Protein AF-A0A8C4ZGY0-F1 (afdb_monomer)

InterPro domains:
  IPR013783 Immunoglobulin-like fold [G3DSA:2.60.40.10] (18-108)
  IPR013783 Immunoglobulin-like fold [G3DSA:2.60.40.10] (120-193)
  IPR015631 CD2/SLAM family receptor [PTHR12080] (19-192)
  IPR036179 Immunoglobulin-like domain superfamily [SSF48726] (17-95)

Solvent-accessible surface area (backbone atoms only — not comparable to full-atom values): 13896 Å² total; per-residue (Å²): 134,84,82,85,80,83,78,80,78,79,73,76,81,72,63,81,68,47,70,42,47,47,56,40,71,46,77,48,78,55,68,58,90,80,54,79,81,87,77,64,32,44,33,37,26,49,70,92,43,64,38,34,44,33,42,94,91,49,75,48,66,28,78,92,43,45,94,38,54,50,77,41,87,89,60,62,28,40,36,40,44,59,38,43,61,84,71,38,44,44,35,35,38,36,41,81,87,48,76,74,48,72,45,40,37,40,37,20,51,66,88,73,68,74,44,22,50,66,45,81,48,79,49,82,47,99,89,52,62,38,37,38,38,37,50,50,63,89,61,78,58,36,62,73,68,48,26,35,36,26,47,59,91,56,68,78,38,82,46,55,57,60,42,79,40,80,60,90,71,61,50,59,27,39,30,29,22,45,32,36,84,81,48,69,47,56,66,21,76,71,38,77,37,91,80,44,73,82,77,74,91,83,68,54,75,64,52,59,53,48,55,54,51,52,52,52,51,51,52,51,52,52,51,50,52,52,52,49,52,56,60,70,67,66,71,135

Mean predicted aligned error: 13.66 Å

Foldseek 3Di:
DDDDDDDPDPPPPDPDADEDEAQAKDKDFFDCVPPDDDWAWKFKDFVPHTQWIDGPVGIDGDDPQPPQWDADPVRRMIMGGRDDQVSFGKMWMATPVGTRDIHGYGYAYDPPWAFWAKDWDWDDDPPWIKIKIATDDPCPRLADKWKWKDFDPDDTDTDHSIDIDTPPPHGQWMWMWMDGPVDIGDIDDIDGDPPDDDDPPDDDVVNVVVVVVVVVVVVVVVVVVVVVCVVVVPDD

Radius of gyration: 35.86 Å; Cα contacts (8 Å, |Δi|>4): 413; chains: 1; bounding box: 106×52×107 Å

Secondary structure (DSSP, 8-state):
-------------PPPPEEEETTS-EEE---GGGS-S----EEEEETTEEEEEEETTEEEE-GGGTTTEEEETTTTEEEE-S--GGG-EEEEEEETTEEEEEEEEEEE--S-SPPPEEEEEEEEETTEEEEEEEEE---TT--S-EEEEEETTS-EEEE-SEEEEE-SS--SEEEEEEE-SS-BPPPPPPEE-TT--PPPTT--HHHHHHHHHHHHHHHHHHHHHHHHHHHHT---

Sequence (236 aa):
IKTFQSFLFFVAAQGEPKYFEVGTPLTLEPDVSTVPQPINTIRWKYGTGLVVDWDPSGHTYYGSFKGRTTLDPKTLWLVINRLTLADSGQFSLETNLGTFGTHEVKVISKCVCPPPTPSIKTQPLVCDVICTLKCTADTTDLGPVSYEWKKDEGEWTEGDELKVMEISKPPEKFSCRLKTPVRTSNASIAKDNPLYKPVPDGLTLGDIFGIRIGILCVVAVIAVIAVINVISGEEP

Organism: Gadus morhua (NCBI:txid8049)

pLDDT: mean 81.64, std 16.29, range [35.72, 98.12]

Nearest PDB structures (foldseek):
  1ccz-assembly1_A  TM=6.838E-01  e=3.125E-10  Homo sapiens
  1qa9-assembly2_D  TM=8.488E-01  e=3.091E-06  Homo sapiens
  4rwh-assembly1_A  TM=7.849E-01  e=1.866E-05  Mus musculus
  8jen-assembly4_P  TM=7.978E-01  e=3.519E-05  Homo sapiens
  4jdt-assembly1_L  TM=4.448E-01  e=3.623E-06  Homo sapiens

Structure (mmCIF, N/CA/C/O backbone):
data_AF-A0A8C4ZGY0-F1
#
_entry.id   AF-A0A8C4ZGY0-F1
#
loop_
_atom_site.group_PDB
_atom_site.id
_atom_site.type_symbol
_atom_site.label_atom_id
_atom_site.label_alt_id
_atom_site.label_comp_id
_atom_site.label_asym_id
_atom_site.label_entity_id
_atom_site.label_seq_id
_atom_site.pdbx_PDB_ins_code
_atom_site.Cartn_x
_atom_site.Cartn_y
_atom_site.Cartn_z
_atom_site.occupancy
_atom_site.B_iso_or_equiv
_atom_site.auth_seq_id
_atom_site.auth_comp_id
_atom_site.auth_asym_id
_atom_site.auth_atom_id
_atom_site.pdbx_PDB_model_num
ATOM 1 N N . ILE A 1 1 ? -33.921 40.300 -11.837 1.00 38.66 1 ILE A N 1
ATOM 2 C CA . ILE A 1 1 ? -33.040 39.345 -12.555 1.00 38.66 1 ILE A CA 1
ATOM 3 C C . ILE A 1 1 ? -32.091 38.762 -11.516 1.00 38.66 1 ILE A C 1
ATOM 5 O O . ILE A 1 1 ? -31.651 39.501 -10.648 1.00 38.66 1 ILE A O 1
ATOM 9 N N . LYS A 1 2 ? -31.986 37.432 -11.488 1.00 36.25 2 LYS A N 1
ATOM 10 C CA . LYS A 1 2 ? -31.685 36.613 -10.304 1.00 36.25 2 LYS A CA 1
ATOM 11 C C . LYS A 1 2 ? -30.231 36.733 -9.832 1.00 36.25 2 LYS A C 1
ATOM 13 O O . LYS A 1 2 ? -29.309 36.656 -10.635 1.00 36.25 2 LYS A O 1
ATOM 18 N N . THR A 1 3 ? -30.074 36.853 -8.519 1.00 37.25 3 THR A N 1
ATOM 19 C CA . THR A 1 3 ? -28.825 36.748 -7.761 1.00 37.25 3 THR A CA 1
ATOM 20 C C . THR A 1 3 ? -28.237 35.344 -7.930 1.00 37.25 3 THR A C 1
ATOM 22 O O . THR A 1 3 ? -28.908 34.357 -7.634 1.00 37.25 3 THR A O 1
ATOM 25 N N . PHE A 1 4 ? -27.000 35.240 -8.418 1.00 39.94 4 PHE A N 1
ATOM 26 C CA . PHE A 1 4 ? -26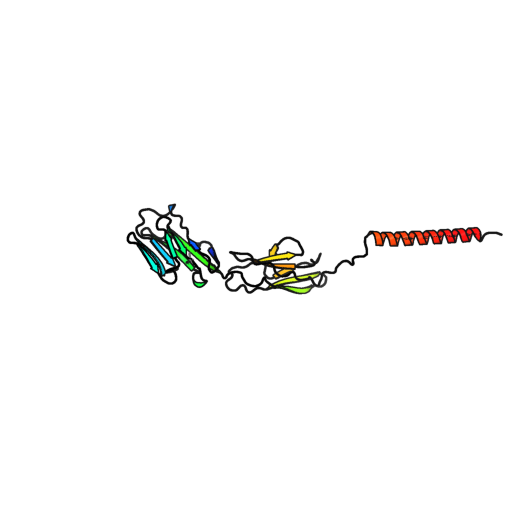.260 33.978 -8.474 1.00 39.94 4 PHE A CA 1
ATOM 27 C C . PHE A 1 4 ? -25.637 33.723 -7.096 1.00 39.94 4 PHE A C 1
ATOM 29 O O . PHE A 1 4 ? -24.627 34.323 -6.736 1.00 39.94 4 PHE A O 1
ATOM 36 N N . GLN A 1 5 ? -26.269 32.863 -6.299 1.00 43.12 5 GLN A N 1
ATOM 37 C CA . GLN A 1 5 ? -25.658 32.305 -5.096 1.00 43.12 5 GLN A CA 1
ATOM 38 C C . GLN A 1 5 ? -24.678 31.214 -5.537 1.00 43.12 5 GLN A C 1
ATOM 40 O O . GLN A 1 5 ? -25.086 30.171 -6.046 1.00 43.12 5 GLN A O 1
ATOM 45 N N . SER A 1 6 ? -23.382 31.475 -5.376 1.00 39.97 6 SER A N 1
ATOM 46 C CA . SER A 1 6 ? -22.345 30.461 -5.546 1.00 39.97 6 SER A CA 1
ATOM 47 C C . SER A 1 6 ? -22.430 29.487 -4.371 1.00 39.97 6 SER A C 1
ATOM 49 O O . SER A 1 6 ? -22.096 29.837 -3.239 1.00 39.97 6 SER A O 1
ATOM 51 N N . PHE A 1 7 ? -22.939 28.281 -4.622 1.00 43.94 7 PHE A N 1
ATOM 52 C CA . PHE A 1 7 ? -22.847 27.170 -3.681 1.00 43.94 7 PHE A CA 1
ATOM 53 C C . PHE A 1 7 ? -21.419 26.621 -3.734 1.00 43.94 7 PHE A C 1
ATOM 55 O O . PHE A 1 7 ? -21.065 25.854 -4.628 1.00 43.94 7 PHE A O 1
ATOM 62 N N . LEU A 1 8 ? -20.593 27.021 -2.768 1.00 38.53 8 LEU A N 1
ATOM 63 C CA . LEU A 1 8 ? -19.361 26.309 -2.445 1.00 38.53 8 LEU A CA 1
ATOM 64 C C . LEU A 1 8 ? -19.754 24.971 -1.811 1.00 38.53 8 LEU A C 1
ATOM 66 O O . LEU A 1 8 ? -20.093 24.901 -0.631 1.00 38.53 8 LEU A O 1
ATOM 70 N N . PHE A 1 9 ? -19.732 23.904 -2.607 1.00 36.88 9 PHE A N 1
ATOM 71 C CA . PHE A 1 9 ? -19.689 22.551 -2.071 1.00 36.88 9 PHE A CA 1
ATOM 72 C C . PHE A 1 9 ? -18.322 22.366 -1.412 1.00 36.88 9 PHE A C 1
ATOM 74 O O . PHE A 1 9 ? -17.308 22.219 -2.092 1.00 36.88 9 PHE A O 1
ATOM 81 N N . PHE A 1 10 ? -18.284 22.391 -0.081 1.00 35.72 10 PHE A N 1
ATOM 82 C CA . PHE A 1 10 ? -17.145 21.871 0.662 1.00 35.72 10 PHE A CA 1
ATOM 83 C C . PHE A 1 10 ? -17.118 20.355 0.454 1.00 35.72 10 PHE A C 1
ATOM 85 O O . PHE A 1 10 ? -17.819 19.608 1.134 1.00 35.72 10 PHE A O 1
ATOM 92 N N . VAL A 1 11 ? -16.327 19.889 -0.512 1.00 39.62 11 VAL A N 1
ATOM 93 C CA . VAL A 1 11 ? -15.837 18.512 -0.477 1.00 39.62 11 VAL A CA 1
ATOM 94 C C . VAL A 1 11 ? -14.920 18.455 0.738 1.00 39.62 11 VAL A C 1
ATOM 96 O O . VAL A 1 11 ? -13.877 19.107 0.756 1.00 39.62 11 VAL A O 1
ATOM 99 N N . ALA A 1 12 ? -15.341 17.751 1.790 1.00 42.16 12 ALA A N 1
ATOM 100 C CA . ALA A 1 12 ? -14.448 17.430 2.892 1.00 42.16 12 ALA A CA 1
ATOM 101 C C . ALA A 1 12 ? -13.226 16.730 2.286 1.00 42.16 12 ALA A C 1
ATOM 103 O O . ALA A 1 12 ? -13.378 15.700 1.627 1.00 42.16 12 ALA A O 1
ATOM 104 N N . ALA A 1 13 ? -12.042 17.319 2.447 1.00 41.81 13 ALA A N 1
ATOM 105 C CA . ALA A 1 13 ? -10.797 16.695 2.036 1.00 41.81 13 ALA A CA 1
ATOM 106 C C . ALA A 1 13 ? -10.628 15.417 2.867 1.00 41.81 13 ALA A C 1
ATOM 108 O O . ALA A 1 13 ? -10.187 15.458 4.014 1.00 41.81 13 ALA A O 1
ATOM 109 N N . GLN A 1 14 ? -11.067 14.283 2.320 1.00 55.47 14 GLN A N 1
ATOM 110 C CA . GLN A 1 14 ? -10.708 12.975 2.845 1.00 55.47 14 GLN A CA 1
ATOM 111 C C . GLN A 1 14 ? -9.184 12.895 2.751 1.00 55.47 14 GLN A C 1
ATOM 113 O O . GLN A 1 14 ? -8.626 13.150 1.684 1.00 55.47 14 GLN A O 1
ATOM 118 N N . GLY A 1 15 ? -8.513 12.645 3.879 1.00 66.44 15 GLY A N 1
ATOM 119 C CA . GLY A 1 15 ? -7.055 12.534 3.905 1.00 66.44 15 GLY A CA 1
ATOM 120 C C . GLY A 1 15 ? -6.559 11.515 2.877 1.00 66.44 15 GLY A C 1
ATOM 121 O O . GLY A 1 15 ? -7.296 10.597 2.508 1.00 66.44 15 GLY A O 1
ATOM 122 N N . GLU A 1 16 ? -5.323 11.683 2.402 1.00 81.88 16 GLU A N 1
ATOM 123 C CA . GLU A 1 16 ? -4.751 10.761 1.419 1.00 81.88 16 GLU A CA 1
ATOM 124 C C . GLU A 1 16 ? -4.821 9.307 1.920 1.00 81.88 16 GLU A C 1
ATOM 126 O O . GLU A 1 16 ? -4.536 9.039 3.097 1.00 81.88 16 GLU A O 1
ATOM 131 N N . PRO A 1 17 ? -5.212 8.355 1.053 1.00 90.88 17 PRO A N 1
ATOM 132 C CA . PRO A 1 17 ? -5.325 6.962 1.444 1.00 90.88 17 PRO A CA 1
ATOM 133 C C . PRO A 1 17 ? -3.958 6.395 1.823 1.00 90.88 17 PRO A C 1
ATOM 135 O O . PRO A 1 17 ? -2.974 6.563 1.102 1.00 90.88 17 PRO A O 1
ATOM 138 N N . LYS A 1 18 ? -3.909 5.651 2.928 1.00 93.69 18 LYS A N 1
ATOM 139 C CA . LYS A 1 18 ? -2.718 4.892 3.321 1.00 93.69 18 LYS A CA 1
ATOM 140 C C . LYS A 1 18 ? -2.763 3.498 2.697 1.00 93.69 18 LYS A C 1
ATOM 142 O O . LYS A 1 18 ? -3.755 2.781 2.851 1.00 93.69 18 LYS A O 1
ATOM 147 N N . TYR A 1 19 ? -1.684 3.121 2.015 1.00 94.56 19 TYR A N 1
ATOM 148 C CA . TYR A 1 19 ? -1.569 1.844 1.313 1.00 94.56 19 TYR A CA 1
ATOM 149 C C . TYR A 1 19 ? -0.831 0.794 2.145 1.00 94.56 19 TYR A C 1
ATOM 151 O O . TYR A 1 19 ? 0.200 1.086 2.747 1.00 94.56 19 TYR A O 1
ATOM 159 N N . PHE A 1 20 ? -1.341 -0.436 2.132 1.00 95.00 20 PHE A N 1
ATOM 160 C CA . PHE A 1 20 ? -0.766 -1.587 2.832 1.00 95.00 20 PHE A CA 1
ATOM 161 C C . PHE A 1 20 ? -0.816 -2.828 1.950 1.00 95.00 20 PHE A C 1
ATOM 163 O O . PHE A 1 20 ? -1.731 -2.977 1.148 1.00 95.00 20 PHE A O 1
ATOM 170 N N . GLU A 1 21 ? 0.135 -3.742 2.115 1.00 94.25 21 GLU A N 1
ATOM 171 C CA . GLU A 1 21 ? 0.106 -5.023 1.409 1.00 94.25 21 GLU A CA 1
ATOM 172 C C . GLU A 1 21 ? -0.740 -6.058 2.166 1.00 94.25 21 GLU A C 1
ATOM 174 O O . GLU A 1 21 ? -0.801 -6.089 3.397 1.00 94.25 21 GLU A O 1
ATOM 179 N N . VAL A 1 22 ? -1.372 -6.967 1.426 1.00 95.38 22 VAL A N 1
ATOM 180 C CA . VAL A 1 22 ? -2.036 -8.141 2.007 1.00 95.38 22 VAL A CA 1
ATOM 181 C C . VAL A 1 22 ? -1.082 -8.897 2.942 1.00 95.38 22 VAL A C 1
ATOM 183 O O . VAL A 1 22 ? 0.076 -9.169 2.620 1.00 95.38 22 VAL A O 1
ATOM 186 N N . GLY A 1 23 ? -1.601 -9.287 4.105 1.00 94.62 23 GLY A N 1
ATOM 187 C CA . GLY A 1 23 ? -0.891 -10.061 5.117 1.00 94.62 23 GLY A CA 1
ATOM 188 C C . GLY A 1 23 ? -0.039 -9.235 6.083 1.00 94.62 23 GLY A C 1
ATOM 189 O O . GLY A 1 23 ? 0.313 -9.762 7.140 1.00 94.62 23 GLY A O 1
ATOM 190 N N . THR A 1 24 ? 0.254 -7.962 5.793 1.00 95.00 24 THR A N 1
ATOM 191 C CA . THR A 1 24 ? 0.984 -7.091 6.728 1.00 95.00 24 THR A CA 1
ATOM 192 C C . THR A 1 24 ? 0.064 -6.590 7.846 1.00 95.00 24 THR A C 1
ATOM 194 O O . THR A 1 24 ? -1.162 -6.632 7.702 1.00 95.00 24 THR A O 1
ATOM 197 N N . PRO A 1 25 ? 0.612 -6.151 8.991 1.00 96.44 25 PRO A N 1
ATOM 198 C CA . PRO A 1 25 ? -0.166 -5.414 9.978 1.00 96.44 25 PRO A CA 1
ATOM 199 C C . PRO A 1 25 ? -0.422 -3.969 9.520 1.00 96.44 25 PRO A C 1
ATOM 201 O O . PRO A 1 25 ? 0.407 -3.364 8.840 1.00 96.44 25 PRO A O 1
ATOM 204 N N . LEU A 1 26 ? -1.567 -3.425 9.925 1.00 95.19 26 LEU A N 1
ATOM 205 C CA . LEU A 1 26 ? -1.913 -2.003 9.885 1.00 95.19 26 LEU A CA 1
ATOM 206 C C . LEU A 1 26 ? -1.899 -1.459 11.313 1.00 95.19 26 LEU A C 1
ATOM 208 O O . LEU A 1 26 ? -2.503 -2.078 12.188 1.00 95.19 26 LEU A O 1
ATOM 212 N N . THR A 1 27 ? -1.322 -0.273 11.509 1.00 96.00 27 THR A N 1
ATOM 213 C CA . THR A 1 27 ? -1.457 0.509 12.747 1.00 96.00 27 THR A CA 1
ATOM 214 C C . THR A 1 27 ? -2.080 1.868 12.431 1.00 96.00 27 THR A C 1
ATOM 216 O O . THR A 1 27 ? -1.577 2.607 11.582 1.00 96.00 27 THR A O 1
ATOM 219 N N . LEU A 1 28 ? -3.186 2.195 13.102 1.00 94.31 28 LEU A N 1
ATOM 220 C CA . LEU A 1 28 ? -3.803 3.520 13.075 1.00 94.31 28 LEU A CA 1
ATOM 221 C C . LEU A 1 28 ? -3.454 4.267 14.360 1.00 94.31 28 LEU A C 1
ATOM 223 O O . LEU A 1 28 ? -3.785 3.816 15.456 1.00 94.31 28 LEU A O 1
ATOM 227 N N . GLU A 1 29 ? -2.793 5.408 14.191 1.00 92.31 29 GLU A N 1
ATOM 228 C CA . GLU A 1 29 ? -2.191 6.204 15.261 1.00 92.31 29 GLU A CA 1
ATOM 229 C C . GLU A 1 29 ? -2.847 7.595 15.273 1.00 92.31 29 GLU A C 1
ATOM 231 O O . GLU A 1 29 ? -2.393 8.501 14.569 1.00 92.31 29 GLU A O 1
ATOM 236 N N . PRO A 1 30 ? -3.974 7.767 15.981 1.00 88.44 30 PRO A N 1
ATOM 237 C CA . PRO A 1 30 ? -4.601 9.074 16.159 1.00 88.44 30 PRO A CA 1
ATOM 238 C C . PRO A 1 30 ? -3.730 9.986 17.036 1.00 88.44 30 PRO A C 1
ATOM 240 O O . PRO A 1 30 ? -3.003 9.520 17.917 1.00 88.44 30 PRO A O 1
ATOM 243 N N . ASP A 1 31 ? -3.844 11.299 16.838 1.00 86.12 31 ASP A N 1
ATOM 244 C CA . ASP A 1 31 ? -3.186 12.273 17.709 1.00 86.12 31 ASP A CA 1
ATOM 245 C C . ASP A 1 31 ? -3.959 12.419 19.026 1.00 86.12 31 ASP A C 1
ATOM 247 O O . ASP A 1 31 ? -4.914 13.191 19.144 1.00 86.12 31 ASP A O 1
ATOM 251 N N . VAL A 1 32 ? -3.522 11.670 20.037 1.00 84.75 32 VAL A N 1
ATOM 252 C CA . VAL A 1 32 ? -4.139 11.636 21.371 1.00 84.75 32 VAL A CA 1
ATOM 253 C C . VAL A 1 32 ? -4.139 13.009 22.046 1.00 84.75 32 VAL A C 1
ATOM 255 O O . VAL A 1 32 ? -5.016 13.277 22.864 1.00 84.75 32 VAL A O 1
ATOM 258 N N . SER A 1 33 ? -3.207 13.905 21.698 1.00 83.94 33 SER A N 1
ATOM 259 C CA . SER A 1 33 ? -3.137 15.244 22.300 1.00 83.94 33 SER A CA 1
ATOM 260 C C . SER A 1 33 ? -4.347 16.118 21.955 1.00 83.94 33 SER A C 1
ATOM 262 O O . SER A 1 33 ? -4.685 17.037 22.700 1.00 83.94 33 SER A O 1
ATOM 264 N N . THR A 1 34 ? -5.037 15.793 20.860 1.00 82.69 34 THR A N 1
ATOM 265 C CA . THR A 1 34 ? -6.252 16.485 20.413 1.00 82.69 34 THR A CA 1
ATOM 266 C C . THR A 1 34 ? -7.524 15.958 21.075 1.00 82.69 34 THR A C 1
ATOM 268 O O . THR A 1 34 ? -8.587 16.565 20.932 1.00 82.69 34 THR A O 1
ATOM 271 N N . VAL A 1 35 ? -7.436 14.846 21.813 1.00 85.81 35 VAL A N 1
ATOM 272 C CA . VAL A 1 35 ? -8.585 14.187 22.435 1.00 85.81 35 VAL A CA 1
ATOM 273 C C . VAL A 1 35 ? -8.696 14.627 23.899 1.00 85.81 35 VAL A C 1
ATOM 275 O O . VAL A 1 35 ? -7.794 14.341 24.694 1.00 85.81 35 VAL A O 1
ATOM 278 N N . PRO A 1 36 ? -9.787 15.306 24.305 1.00 86.31 36 PRO A N 1
ATOM 279 C CA . PRO A 1 36 ? -9.963 15.698 25.696 1.00 86.31 36 PRO A CA 1
ATOM 280 C C . PRO A 1 36 ? -10.138 14.478 26.614 1.00 86.31 36 PRO A C 1
ATOM 282 O O . PRO A 1 36 ? -10.454 13.372 26.179 1.00 86.31 36 PRO A O 1
ATOM 285 N N . GLN A 1 37 ? -9.940 14.690 27.912 1.00 87.94 37 GLN A N 1
ATOM 286 C CA . GLN A 1 37 ? -10.071 13.673 28.960 1.00 87.94 37 GLN A CA 1
ATOM 287 C C . GLN A 1 37 ? -11.193 14.075 29.938 1.00 87.94 37 GLN A C 1
ATOM 289 O O . GLN A 1 37 ? -11.446 15.273 30.091 1.00 87.94 37 GLN A O 1
ATOM 294 N N . PRO A 1 38 ? -11.849 13.130 30.640 1.00 91.31 38 PRO A N 1
ATOM 295 C CA . PRO A 1 38 ? -11.604 11.687 30.638 1.00 91.31 38 PRO A CA 1
ATOM 296 C C . PRO A 1 38 ? -12.326 10.943 29.503 1.00 91.31 38 PRO A C 1
ATOM 298 O O . PRO A 1 38 ? -13.495 11.206 29.197 1.00 91.31 38 PRO A O 1
ATOM 301 N N . ILE A 1 39 ? -11.628 9.971 28.914 1.00 91.44 39 ILE A N 1
ATOM 302 C CA . ILE A 1 39 ? -12.203 9.037 27.942 1.00 91.44 39 ILE A CA 1
ATOM 303 C C . ILE A 1 39 ? -12.817 7.850 28.687 1.00 91.44 39 ILE A C 1
ATOM 305 O O . ILE A 1 39 ? -12.116 7.084 29.344 1.00 91.44 39 ILE A O 1
ATOM 309 N N . ASN A 1 40 ? -14.129 7.682 28.538 1.00 93.38 40 ASN A N 1
ATOM 310 C CA . ASN A 1 40 ? -14.887 6.587 29.150 1.00 93.38 40 ASN A CA 1
ATOM 311 C C . ASN A 1 40 ? -15.383 5.569 28.118 1.00 93.38 40 ASN A C 1
ATOM 313 O O . ASN A 1 40 ? -15.836 4.496 28.497 1.00 93.38 40 ASN A O 1
ATOM 317 N N . THR A 1 41 ? -15.327 5.900 26.827 1.00 95.31 41 THR A N 1
ATOM 318 C CA . THR A 1 41 ? -15.669 4.967 25.749 1.00 95.31 41 THR A CA 1
ATOM 319 C C . THR A 1 41 ? -14.761 5.196 24.553 1.00 95.31 41 THR A C 1
ATOM 321 O O . THR A 1 41 ? -14.524 6.352 24.193 1.00 95.31 41 THR A O 1
ATOM 324 N N . ILE A 1 42 ? -14.321 4.122 23.899 1.00 96.38 42 ILE A N 1
ATOM 325 C CA . ILE A 1 42 ? -13.558 4.169 22.646 1.00 96.38 42 ILE A CA 1
ATOM 326 C C . ILE A 1 42 ? -14.190 3.201 21.655 1.00 96.38 42 ILE A C 1
ATOM 328 O O . ILE A 1 42 ? -14.337 2.016 21.936 1.00 96.38 42 ILE A O 1
ATOM 332 N N . ARG A 1 43 ? -14.516 3.699 20.467 1.00 96.88 43 ARG A N 1
ATOM 333 C CA . ARG A 1 43 ? -15.077 2.926 19.366 1.00 96.88 43 ARG A CA 1
ATOM 334 C C . ARG A 1 43 ? -14.272 3.164 18.113 1.00 96.88 43 ARG A C 1
ATOM 336 O O . ARG A 1 43 ? -14.198 4.282 17.614 1.00 96.88 43 ARG A O 1
ATOM 343 N N . TRP A 1 44 ? -13.731 2.085 17.574 1.00 97.50 44 TRP A N 1
ATOM 344 C CA . TRP A 1 44 ? -13.243 2.083 16.207 1.00 97.50 44 TRP A CA 1
ATOM 345 C C . TRP A 1 44 ? -14.307 1.498 15.298 1.00 97.50 44 TRP A C 1
ATOM 347 O O . TRP A 1 44 ? -14.883 0.444 15.590 1.00 97.50 44 TRP A O 1
ATOM 357 N N . LYS A 1 45 ? -14.555 2.176 14.183 1.00 96.81 45 LYS A N 1
ATOM 358 C CA . LYS A 1 45 ? -15.528 1.768 13.172 1.00 96.81 45 LYS A CA 1
ATOM 359 C C . LYS A 1 45 ? -14.858 1.564 11.829 1.00 96.81 45 LYS A C 1
ATOM 361 O O . LYS A 1 45 ? -13.853 2.199 11.539 1.00 96.81 45 LYS A O 1
ATOM 366 N N . TYR A 1 46 ? -15.438 0.672 11.039 1.00 96.38 46 TYR A N 1
ATOM 367 C CA . TYR A 1 46 ? -15.125 0.432 9.638 1.00 96.38 46 TYR A CA 1
ATOM 368 C C . TYR A 1 46 ? -16.395 0.730 8.839 1.00 96.38 46 TYR A C 1
ATOM 370 O O . TYR A 1 46 ? -17.400 0.018 8.952 1.00 96.38 46 TYR A O 1
ATOM 378 N N . GLY A 1 47 ? -16.390 1.844 8.108 1.00 93.25 47 GLY A N 1
ATOM 379 C CA . GLY A 1 47 ? -17.603 2.452 7.569 1.00 93.25 47 GLY A CA 1
ATOM 380 C C . GLY A 1 47 ? -18.629 2.702 8.681 1.00 93.25 47 GLY A C 1
ATOM 381 O O . GLY A 1 47 ? -18.392 3.468 9.613 1.00 93.25 47 GLY A O 1
ATOM 382 N N . THR A 1 48 ? -19.778 2.030 8.605 1.00 91.62 48 THR A N 1
ATOM 383 C CA . THR A 1 48 ? -20.835 2.107 9.628 1.00 91.62 48 THR A CA 1
ATOM 384 C C . THR A 1 48 ? -20.758 1.000 10.683 1.00 91.62 48 THR A C 1
ATOM 386 O O . THR A 1 48 ? -21.451 1.086 11.697 1.00 91.62 48 THR A O 1
ATOM 389 N N . GLY A 1 49 ? -19.933 -0.029 10.472 1.00 95.00 49 GLY A N 1
ATOM 390 C CA . GLY A 1 49 ? -19.803 -1.177 11.367 1.00 95.00 49 GLY A CA 1
ATOM 391 C C . GLY A 1 49 ? -18.790 -0.944 12.486 1.00 95.00 49 GLY A C 1
ATOM 392 O O . GLY A 1 49 ? -17.823 -0.207 12.315 1.00 95.00 49 GLY A O 1
ATOM 393 N N . LEU A 1 50 ? -18.989 -1.597 13.632 1.00 96.38 50 LEU A N 1
ATOM 394 C CA . LEU A 1 50 ? -18.014 -1.590 14.725 1.00 96.38 50 LEU A CA 1
ATOM 395 C C . LEU A 1 50 ? -16.861 -2.555 14.427 1.00 96.38 50 LEU A C 1
ATOM 397 O O . LEU A 1 50 ? -17.074 -3.661 13.932 1.00 96.38 50 LEU A O 1
ATOM 401 N N . VAL A 1 51 ? -15.645 -2.134 14.768 1.00 97.38 51 VAL A N 1
ATOM 402 C CA . VAL A 1 51 ? -14.425 -2.955 14.767 1.00 97.38 51 VAL A CA 1
ATOM 403 C C . VAL A 1 51 ? -14.118 -3.396 16.193 1.00 97.38 51 VAL A C 1
ATOM 405 O O . VAL A 1 51 ? -13.960 -4.587 16.469 1.00 97.38 51 VAL A O 1
ATOM 408 N N . VAL A 1 52 ? -14.081 -2.428 17.108 1.00 97.81 52 VAL A N 1
ATOM 409 C CA . VAL A 1 52 ? -13.919 -2.637 18.546 1.00 97.81 52 VAL A CA 1
ATOM 410 C C . VAL A 1 52 ? -14.691 -1.563 19.303 1.00 97.81 52 VAL A C 1
ATOM 412 O O . VAL A 1 52 ? -14.723 -0.408 18.882 1.00 97.81 52 VAL A O 1
ATOM 415 N N . ASP A 1 53 ? -15.311 -1.970 20.404 1.00 97.56 53 ASP A N 1
ATOM 416 C CA . ASP A 1 53 ? -15.912 -1.094 21.407 1.00 97.56 53 ASP A CA 1
ATOM 417 C C . ASP A 1 53 ? -15.211 -1.353 22.741 1.00 97.56 53 ASP A C 1
ATOM 419 O O . ASP A 1 53 ? -14.963 -2.509 23.102 1.00 97.56 53 ASP A O 1
ATOM 423 N N . TRP A 1 54 ? -14.854 -0.289 23.442 1.00 97.56 54 TRP A N 1
ATOM 424 C CA . TRP A 1 54 ? -14.165 -0.336 24.720 1.00 97.56 54 TRP A CA 1
ATOM 425 C C . TRP A 1 54 ? -14.799 0.620 25.714 1.00 97.56 54 TRP A C 1
ATOM 427 O O . TRP A 1 54 ? -15.133 1.758 25.379 1.00 97.56 54 TRP A O 1
ATOM 437 N N . ASP A 1 55 ? -14.861 0.161 26.957 1.00 95.44 55 ASP A N 1
ATOM 438 C CA . ASP A 1 55 ? -15.183 0.937 28.144 1.00 95.44 55 ASP A CA 1
ATOM 439 C C . ASP A 1 55 ? -14.327 0.432 29.335 1.00 95.44 55 ASP A C 1
ATOM 441 O O . ASP A 1 55 ? -13.562 -0.532 29.195 1.00 95.44 55 ASP A O 1
ATOM 445 N N . PRO A 1 56 ? -14.428 1.031 30.536 1.00 93.75 56 PRO A N 1
ATOM 446 C CA . PRO A 1 56 ? -13.664 0.579 31.699 1.00 93.75 56 PRO A CA 1
ATOM 447 C C . PRO A 1 56 ? -13.903 -0.880 32.124 1.00 93.75 56 PRO A C 1
ATOM 449 O O . PRO A 1 56 ? -13.109 -1.409 32.902 1.00 93.75 56 PRO A O 1
ATOM 452 N N . SER A 1 57 ? -14.968 -1.537 31.654 1.00 94.19 57 SER A N 1
ATOM 453 C CA . SER A 1 57 ? -15.247 -2.950 31.935 1.00 94.19 57 SER A CA 1
ATOM 454 C C . SER A 1 57 ? -14.503 -3.907 30.998 1.00 94.19 57 SER A C 1
ATOM 456 O O . SER A 1 57 ? -14.259 -5.057 31.369 1.00 94.19 57 SER A O 1
ATOM 458 N N . GLY A 1 58 ? -14.083 -3.447 29.815 1.00 93.69 58 GLY A N 1
ATOM 459 C CA . GLY A 1 58 ? -13.293 -4.243 28.881 1.00 93.69 58 GLY A CA 1
ATOM 460 C C . GLY A 1 58 ? -13.467 -3.856 27.414 1.00 93.69 58 GLY A C 1
ATOM 461 O O . GLY A 1 58 ? -13.986 -2.800 27.073 1.00 93.69 58 GLY A O 1
ATOM 462 N N . HIS A 1 59 ? -12.995 -4.738 26.528 1.00 94.19 59 HIS A N 1
ATOM 463 C CA . HIS A 1 59 ? -13.059 -4.574 25.072 1.00 94.19 59 HIS A CA 1
ATOM 464 C C . HIS A 1 59 ? -13.938 -5.652 24.442 1.00 94.19 59 HIS A C 1
ATOM 466 O O . HIS A 1 59 ? -13.828 -6.827 24.797 1.00 94.19 59 HIS A O 1
ATOM 472 N N . THR A 1 60 ? -14.707 -5.285 23.421 1.00 97.00 60 THR A N 1
ATOM 473 C CA . THR A 1 60 ? -15.435 -6.220 22.558 1.00 97.00 60 THR A CA 1
ATOM 474 C C . THR A 1 60 ? -15.062 -5.985 21.098 1.00 97.00 60 THR A C 1
ATOM 476 O O . THR A 1 60 ? -15.209 -4.878 20.590 1.00 97.00 60 THR A O 1
ATOM 479 N N . TYR A 1 61 ? -14.597 -7.033 20.413 1.00 97.25 61 TYR A N 1
ATOM 480 C CA . TYR A 1 61 ? -14.226 -6.996 18.992 1.00 97.25 61 TYR A CA 1
ATOM 481 C C . TYR A 1 61 ? -15.317 -7.614 18.113 1.00 97.25 61 TYR A C 1
ATOM 483 O O . TYR A 1 61 ? -15.900 -8.645 18.470 1.00 97.25 61 TYR A O 1
ATOM 491 N N . TYR A 1 62 ? -15.538 -7.031 16.936 1.00 97.00 62 TYR A N 1
ATOM 492 C CA . TYR A 1 62 ? -16.675 -7.336 16.067 1.00 97.00 62 TYR A CA 1
ATOM 493 C C . TYR A 1 62 ? -16.256 -7.747 14.646 1.00 97.00 62 TYR A C 1
ATOM 495 O O . TYR A 1 62 ? -15.131 -7.514 14.199 1.00 97.00 62 TYR A O 1
ATOM 503 N N . GLY A 1 63 ? -17.198 -8.371 13.931 1.00 94.81 63 GLY A N 1
ATOM 504 C CA . GLY A 1 63 ? -17.089 -8.667 12.501 1.00 94.81 63 GLY A CA 1
ATOM 505 C C . GLY A 1 63 ? -15.881 -9.526 12.111 1.00 94.81 63 GLY A C 1
ATOM 506 O O . GLY A 1 63 ? -15.428 -10.385 12.870 1.00 94.81 63 GLY A O 1
ATOM 507 N N . SER A 1 64 ? -15.354 -9.274 10.910 1.00 94.69 64 SER A N 1
ATOM 508 C CA . SER A 1 64 ? -14.162 -9.929 10.344 1.00 94.69 64 SER A CA 1
ATOM 509 C C . SER A 1 64 ? -12.851 -9.538 11.041 1.00 94.69 64 SER A C 1
ATOM 511 O O . SER A 1 64 ? -11.810 -10.159 10.805 1.00 94.69 64 SER A O 1
ATOM 513 N N . PHE A 1 65 ? -12.876 -8.512 11.891 1.00 95.75 65 PHE A N 1
ATOM 514 C CA . PHE A 1 65 ? -11.714 -7.996 12.617 1.00 95.75 65 PHE A CA 1
ATOM 515 C C . PHE A 1 65 ? -11.462 -8.739 13.939 1.00 95.75 65 PHE A C 1
ATOM 517 O O . PHE A 1 65 ? -10.352 -8.730 14.482 1.00 95.75 65 PHE A O 1
ATOM 524 N N . LYS A 1 66 ? -12.472 -9.454 14.448 1.00 96.06 66 LYS A N 1
ATOM 525 C CA . LYS A 1 66 ? -12.357 -10.270 15.658 1.00 96.06 66 LYS A CA 1
ATOM 526 C C . LYS A 1 66 ? -11.217 -11.291 15.537 1.00 96.06 66 LYS A C 1
ATOM 528 O O . LYS A 1 66 ? -11.117 -12.028 14.561 1.00 96.06 66 LYS A O 1
ATOM 533 N N . GLY A 1 67 ? -10.350 -11.341 16.551 1.00 95.69 67 GLY A N 1
ATOM 534 C CA . GLY A 1 67 ? -9.197 -12.254 16.590 1.00 95.69 67 GLY A CA 1
ATOM 535 C C . GLY A 1 67 ? -8.006 -11.833 15.714 1.00 95.69 67 GLY A C 1
ATOM 536 O O . GLY A 1 67 ? -7.023 -12.571 15.614 1.00 95.69 67 GLY A O 1
ATOM 537 N N . ARG A 1 68 ? -8.074 -10.661 15.072 1.00 96.75 68 ARG A N 1
ATOM 538 C CA . ARG A 1 68 ? -6.954 -10.043 14.343 1.00 96.75 68 ARG A CA 1
ATOM 539 C C . ARG A 1 68 ? -6.611 -8.639 14.841 1.00 96.75 68 ARG A C 1
ATOM 541 O O . ARG A 1 68 ? -5.530 -8.154 14.512 1.00 96.75 68 ARG A O 1
ATOM 548 N N . THR A 1 69 ? -7.484 -8.028 15.636 1.00 97.50 69 THR A N 1
ATOM 549 C CA . THR A 1 69 ? -7.367 -6.631 16.061 1.00 97.50 69 THR A CA 1
ATOM 550 C C . THR A 1 69 ? -7.032 -6.485 17.541 1.00 97.50 69 THR A C 1
ATOM 552 O O . THR A 1 69 ? -7.532 -7.249 18.366 1.00 97.50 69 THR A O 1
ATOM 555 N N . THR A 1 70 ? -6.236 -5.465 17.857 1.00 97.25 70 THR A N 1
ATOM 556 C CA . THR A 1 70 ? -5.908 -5.038 19.221 1.00 97.25 70 THR A CA 1
ATOM 557 C C . THR A 1 70 ? -6.084 -3.526 19.337 1.00 97.25 70 THR A C 1
ATOM 559 O O . THR A 1 70 ? -5.633 -2.789 18.461 1.00 97.25 70 THR A O 1
ATOM 562 N N . LEU A 1 71 ? -6.727 -3.074 20.415 1.00 97.12 71 LEU A N 1
ATOM 563 C CA . LEU A 1 71 ? -6.803 -1.668 20.815 1.00 97.12 71 LEU A CA 1
ATOM 564 C C . LEU A 1 71 ? -5.940 -1.437 22.058 1.00 97.12 71 LEU A C 1
ATOM 566 O O . LEU A 1 71 ? -5.996 -2.230 22.998 1.00 97.12 71 LEU A O 1
ATOM 570 N N . ASP A 1 72 ? -5.187 -0.341 22.077 1.00 95.38 72 ASP A N 1
ATOM 571 C CA . ASP A 1 72 ? -4.597 0.210 23.299 1.00 95.38 72 ASP A CA 1
ATOM 572 C C . ASP A 1 72 ? -5.398 1.449 23.747 1.00 95.38 72 ASP A C 1
ATOM 574 O O . ASP A 1 72 ? -5.313 2.494 23.102 1.00 95.38 72 ASP A O 1
ATOM 578 N N . PRO A 1 73 ? -6.165 1.382 24.853 1.00 92.69 73 PRO A N 1
ATOM 579 C CA . PRO A 1 73 ? -6.963 2.508 25.344 1.00 92.69 73 PRO A CA 1
ATOM 580 C C . PRO A 1 73 ? -6.165 3.744 25.757 1.00 92.69 73 PRO A C 1
ATOM 582 O O . PRO A 1 73 ? -6.737 4.827 25.846 1.00 92.69 73 PRO A O 1
ATOM 585 N N . LYS A 1 74 ? -4.867 3.607 26.057 1.00 91.06 74 LYS A N 1
ATOM 586 C CA . LYS A 1 74 ? -4.035 4.741 26.487 1.00 91.06 74 LYS A CA 1
ATOM 587 C C . LYS A 1 74 ? -3.584 5.581 25.304 1.00 91.06 74 LYS A C 1
ATOM 589 O O . LYS A 1 74 ? -3.598 6.805 25.377 1.00 91.06 74 LYS A O 1
ATOM 594 N N . THR A 1 75 ? -3.160 4.911 24.239 1.00 93.12 75 THR A N 1
ATOM 595 C CA . THR A 1 75 ? -2.655 5.544 23.014 1.00 93.12 75 THR A CA 1
ATOM 596 C C . THR A 1 75 ? -3.735 5.690 21.946 1.00 93.12 75 THR A C 1
ATOM 598 O O . THR A 1 75 ? -3.525 6.372 20.952 1.00 93.12 75 THR A O 1
ATOM 601 N N . LEU A 1 76 ? -4.898 5.061 22.139 1.00 94.25 76 LEU A N 1
ATOM 602 C CA . LEU A 1 76 ? -5.995 4.953 21.172 1.00 94.25 76 LEU A CA 1
ATOM 603 C C . LEU A 1 76 ? -5.608 4.211 19.882 1.00 94.25 76 LEU A C 1
ATOM 605 O O . LEU A 1 76 ? -6.366 4.226 18.910 1.00 94.25 76 LEU A O 1
ATOM 609 N N . TRP A 1 77 ? -4.450 3.546 19.869 1.00 95.19 77 TRP A N 1
ATOM 610 C CA . TRP A 1 77 ? -3.928 2.866 18.693 1.00 95.19 77 TRP A CA 1
ATOM 611 C C . TRP A 1 77 ? -4.737 1.622 18.367 1.00 95.19 77 TRP A C 1
ATOM 613 O O . TRP A 1 77 ? -5.007 0.787 19.235 1.00 95.19 77 TRP A O 1
ATOM 623 N N . LEU A 1 78 ? -5.066 1.476 17.087 1.00 96.62 78 LEU A N 1
ATOM 624 C CA . LEU A 1 78 ? -5.693 0.277 16.552 1.00 96.62 78 LEU A CA 1
ATOM 625 C C . LEU A 1 78 ? -4.689 -0.477 15.692 1.00 96.62 78 LEU A C 1
ATOM 627 O O . LEU A 1 78 ? -4.231 0.040 14.674 1.00 96.62 78 LEU A O 1
ATOM 631 N N . VAL A 1 79 ? -4.395 -1.718 16.067 1.00 97.62 79 VAL A N 1
ATOM 632 C CA . VAL A 1 79 ? -3.572 -2.624 15.263 1.00 97.62 79 VAL A CA 1
ATOM 633 C C . VAL A 1 79 ? -4.466 -3.698 14.666 1.00 97.62 79 VAL A C 1
ATOM 635 O O . VAL A 1 79 ? -5.140 -4.410 15.406 1.00 97.62 79 VAL A O 1
ATOM 638 N N . ILE A 1 80 ? -4.454 -3.851 13.342 1.00 98.12 80 ILE A N 1
ATOM 639 C CA . ILE A 1 80 ? -5.150 -4.926 12.625 1.00 98.12 80 ILE A CA 1
ATOM 640 C C . ILE A 1 80 ? -4.105 -5.799 11.938 1.00 98.12 80 ILE A C 1
ATOM 642 O O . ILE A 1 80 ? -3.372 -5.348 11.063 1.00 98.12 80 ILE A O 1
ATOM 646 N N . ASN A 1 81 ? -4.033 -7.068 12.328 1.00 97.88 81 ASN A N 1
ATOM 647 C CA . ASN A 1 81 ? -3.073 -8.020 11.781 1.00 97.88 81 ASN A CA 1
ATOM 648 C C . ASN A 1 81 ? -3.648 -8.791 10.591 1.00 97.88 81 ASN A C 1
ATOM 650 O O . ASN A 1 81 ? -4.849 -9.057 10.530 1.00 97.88 81 ASN A O 1
ATOM 654 N N . ARG A 1 82 ? -2.761 -9.278 9.713 1.00 96.56 82 ARG A N 1
ATOM 655 C CA . ARG A 1 82 ? -3.110 -10.158 8.585 1.00 96.56 82 ARG A CA 1
ATOM 656 C C . ARG A 1 82 ? -4.182 -9.531 7.688 1.00 96.56 82 ARG A C 1
ATOM 658 O O . ARG A 1 82 ? -5.265 -10.099 7.551 1.00 96.56 82 ARG A O 1
ATOM 665 N N . LEU A 1 83 ? -3.897 -8.353 7.135 1.00 96.88 83 LEU A N 1
ATOM 666 C CA . LEU A 1 83 ? -4.822 -7.638 6.253 1.00 96.88 83 LEU A CA 1
ATOM 667 C C . LEU A 1 83 ? -5.204 -8.459 5.017 1.00 96.88 83 LEU A C 1
ATOM 669 O O . LEU A 1 83 ? -4.406 -9.235 4.491 1.00 96.88 83 LEU A O 1
ATOM 673 N N . THR A 1 84 ? -6.414 -8.2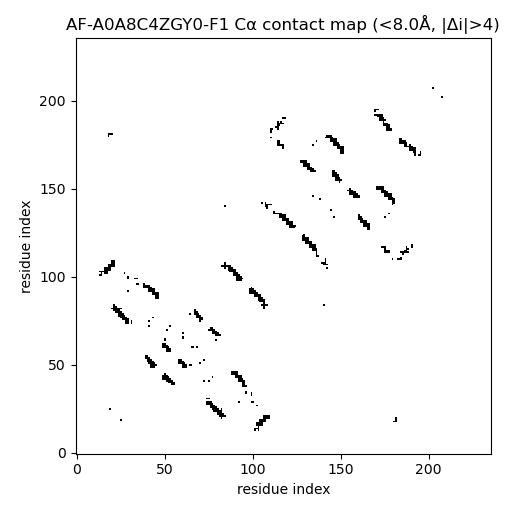31 4.529 1.00 96.38 84 THR A N 1
ATOM 674 C CA . THR A 1 84 ? -6.966 -8.771 3.285 1.00 96.38 84 THR A CA 1
ATOM 675 C C . THR A 1 84 ? -7.451 -7.623 2.400 1.00 96.38 84 THR A C 1
ATOM 677 O O . THR A 1 84 ? -7.700 -6.529 2.899 1.00 96.38 84 THR A O 1
ATOM 680 N N . LEU A 1 85 ? -7.632 -7.855 1.095 1.00 96.06 85 LEU A N 1
ATOM 681 C CA . LEU A 1 85 ? -8.133 -6.821 0.170 1.00 96.06 85 LEU A CA 1
ATOM 682 C C . LEU A 1 85 ? -9.473 -6.217 0.630 1.00 96.06 85 LEU A C 1
ATOM 684 O O . LEU A 1 85 ? -9.695 -5.014 0.494 1.00 96.06 85 LEU A O 1
ATOM 688 N N . ALA A 1 86 ? -10.328 -7.047 1.238 1.00 95.81 86 ALA A N 1
ATOM 689 C CA . ALA A 1 86 ? -11.629 -6.656 1.774 1.00 95.81 86 ALA A CA 1
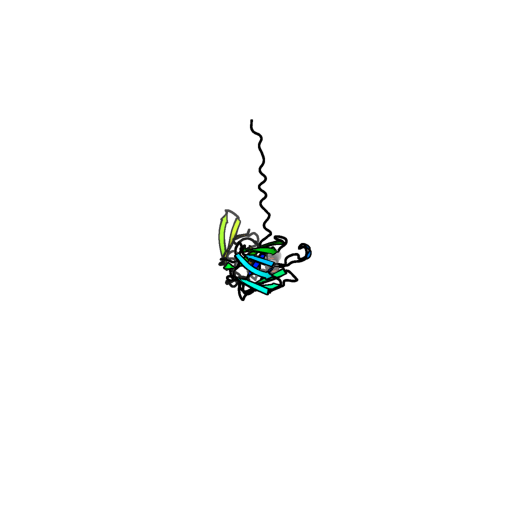ATOM 690 C C . ALA A 1 86 ? -11.543 -5.736 3.004 1.00 95.81 86 ALA A C 1
ATOM 692 O O . ALA A 1 86 ? -12.528 -5.088 3.337 1.00 95.81 86 ALA A O 1
ATOM 693 N N . ASP A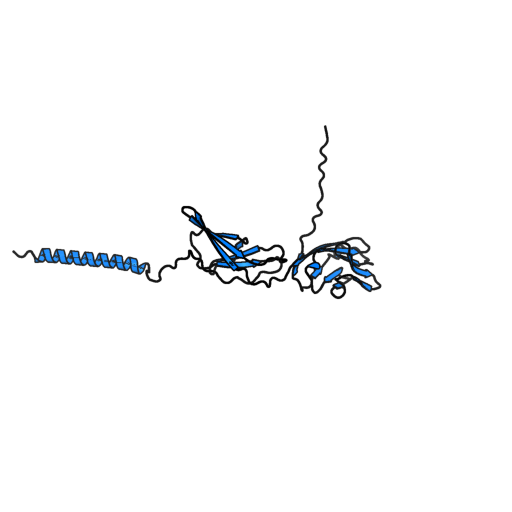 1 87 ? -10.384 -5.654 3.664 1.00 96.62 87 ASP A N 1
ATOM 694 C CA . ASP A 1 87 ? -10.174 -4.748 4.796 1.00 96.62 87 ASP A CA 1
ATOM 695 C C . ASP A 1 87 ? -9.909 -3.292 4.325 1.00 96.62 87 ASP A C 1
ATOM 697 O O . ASP A 1 87 ? -9.747 -2.395 5.151 1.00 96.62 87 ASP A O 1
ATOM 701 N N . SER A 1 88 ? -9.889 -3.030 3.007 1.00 96.38 88 SER A N 1
ATOM 702 C CA . SER A 1 88 ? -9.843 -1.673 2.443 1.00 96.38 88 SER A CA 1
ATOM 703 C C . SER A 1 88 ? -11.113 -0.895 2.769 1.00 96.38 88 SER A C 1
ATOM 705 O O . SER A 1 88 ? -12.220 -1.389 2.569 1.00 96.38 88 SER A O 1
ATOM 707 N N . GLY A 1 89 ? -10.973 0.352 3.197 1.00 95.56 89 GLY A N 1
ATOM 708 C CA . GLY A 1 89 ? -12.093 1.243 3.462 1.00 95.56 89 GLY A CA 1
ATOM 709 C C . GLY A 1 89 ? -11.768 2.285 4.517 1.00 95.56 89 GLY A C 1
ATOM 710 O O . GLY A 1 89 ? -10.615 2.488 4.899 1.00 95.56 89 GLY A O 1
ATOM 711 N N . GLN A 1 90 ? -12.817 2.946 4.985 1.00 96.19 90 GLN A N 1
ATOM 712 C CA . GLN A 1 90 ? -12.701 4.041 5.927 1.00 96.19 90 GLN A CA 1
ATOM 713 C C . GLN A 1 90 ? -12.790 3.536 7.366 1.00 96.19 90 GLN A C 1
ATOM 715 O O . GLN A 1 90 ? -13.787 2.922 7.749 1.00 96.19 90 GLN A O 1
ATOM 720 N N . PHE A 1 91 ? -11.787 3.862 8.175 1.00 96.25 91 PHE A N 1
ATOM 721 C CA . PHE A 1 91 ? -11.797 3.651 9.616 1.00 96.25 91 PHE A CA 1
ATOM 722 C C . PHE A 1 91 ? -12.006 4.969 10.352 1.00 96.25 91 PHE A C 1
ATOM 724 O O . PHE A 1 91 ? -11.406 5.976 9.982 1.00 96.25 91 PHE A O 1
ATOM 731 N N . SER A 1 92 ? -12.809 4.977 11.411 1.00 95.31 92 SER A N 1
ATOM 732 C CA . SER A 1 92 ? -13.009 6.168 12.241 1.00 95.31 92 SER A CA 1
ATOM 733 C C . SER A 1 92 ? -12.904 5.862 13.728 1.00 95.31 92 SER A C 1
ATOM 735 O O . SER A 1 92 ? -13.285 4.781 14.184 1.00 95.31 92 SER A O 1
ATOM 737 N N . LEU A 1 93 ? -12.371 6.835 14.466 1.00 95.06 93 LEU A N 1
ATOM 738 C CA . LEU A 1 93 ? -12.268 6.811 15.920 1.00 95.06 93 LEU A CA 1
ATOM 739 C C . LEU A 1 93 ? -13.361 7.690 16.523 1.00 95.06 93 LEU A C 1
ATOM 741 O O . LEU A 1 93 ? -13.393 8.902 16.302 1.00 95.06 93 LEU A O 1
ATOM 745 N N . GLU A 1 94 ? -14.218 7.080 17.327 1.00 94.69 94 GLU A N 1
ATOM 746 C CA . GLU A 1 94 ? -15.261 7.733 18.107 1.00 94.69 94 GLU A CA 1
ATOM 747 C C . GLU A 1 94 ? -14.997 7.511 19.600 1.00 94.69 94 GLU A C 1
ATOM 749 O O . GLU A 1 94 ? -14.683 6.406 20.039 1.00 94.69 94 GLU A O 1
ATOM 754 N N . THR A 1 95 ? -15.139 8.559 20.403 1.00 94.38 95 THR A N 1
ATOM 755 C CA . THR A 1 95 ? -15.108 8.483 21.867 1.00 94.38 95 THR A CA 1
ATOM 756 C C . THR A 1 95 ? -16.385 9.089 22.447 1.00 94.38 95 THR A C 1
ATOM 758 O O . THR A 1 95 ? -17.244 9.587 21.716 1.00 94.38 95 THR A O 1
ATOM 761 N N . ASN A 1 96 ? -16.518 9.109 23.776 1.00 92.00 96 ASN A N 1
ATOM 762 C CA . ASN A 1 96 ? -17.628 9.795 24.452 1.00 92.00 96 ASN A CA 1
ATOM 763 C C . ASN A 1 96 ? -17.645 11.315 24.210 1.00 92.00 96 ASN A C 1
ATOM 765 O O . ASN A 1 96 ? -18.610 11.976 24.582 1.00 92.00 96 ASN A O 1
ATOM 769 N N . LEU A 1 97 ? -16.584 11.869 23.621 1.00 91.06 97 LEU A N 1
ATOM 770 C CA . LEU A 1 97 ? -16.406 13.300 23.392 1.00 91.06 97 LEU A CA 1
ATOM 771 C C . LEU A 1 97 ? -16.566 13.686 21.914 1.00 91.06 97 LEU A C 1
ATOM 773 O O . LEU A 1 97 ? -16.447 14.860 21.579 1.00 91.06 97 LEU A O 1
ATOM 777 N N . GLY A 1 98 ? -16.838 12.715 21.036 1.00 89.94 98 GLY A N 1
ATOM 778 C CA . GLY A 1 98 ? -17.020 12.930 19.601 1.00 89.94 98 GLY A CA 1
ATOM 779 C C . GLY A 1 98 ? -16.108 12.065 18.733 1.00 89.94 98 GLY A C 1
ATOM 780 O O . GLY A 1 98 ? -15.547 11.067 19.181 1.00 89.94 98 GLY A O 1
ATOM 781 N N . THR A 1 99 ? -15.986 12.442 17.462 1.00 90.56 99 THR A N 1
ATOM 782 C CA . THR A 1 99 ? -15.157 11.751 16.464 1.00 90.56 99 THR A CA 1
ATOM 783 C C . THR A 1 99 ? -13.814 12.462 16.322 1.00 90.56 99 THR A C 1
ATOM 785 O O . THR A 1 99 ? -13.786 13.666 16.078 1.00 90.56 99 THR A O 1
ATOM 788 N N . PHE A 1 100 ? -12.710 11.722 16.441 1.00 87.88 100 PHE A N 1
ATOM 789 C CA . PHE A 1 100 ? -11.350 12.285 16.533 1.00 87.88 100 PHE A CA 1
ATOM 790 C C . PHE A 1 100 ? -10.403 11.824 15.423 1.00 87.88 100 PHE A C 1
ATOM 792 O O . PHE A 1 100 ? -9.201 12.063 15.478 1.00 87.88 100 PHE A O 1
ATOM 799 N N . GLY A 1 101 ? -10.921 11.166 14.391 1.00 83.69 101 GLY A N 1
ATOM 800 C CA . GLY A 1 101 ? -10.096 10.774 13.262 1.00 83.69 101 GLY A CA 1
ATOM 801 C C . GLY A 1 101 ? -10.860 9.960 12.243 1.00 83.69 101 GLY A C 1
ATOM 802 O O . GLY A 1 101 ? -11.810 9.242 12.561 1.00 83.69 101 GLY A O 1
ATOM 803 N N . THR A 1 102 ? -10.436 10.085 10.995 1.00 91.06 102 THR A N 1
ATOM 804 C CA . THR A 1 102 ? -10.887 9.240 9.898 1.00 91.06 102 THR A CA 1
ATOM 805 C C . THR A 1 102 ? -9.675 8.883 9.054 1.00 91.06 102 THR A C 1
ATOM 807 O O . THR A 1 102 ? -8.872 9.749 8.712 1.00 91.06 102 THR A O 1
ATOM 810 N N . HIS A 1 103 ? -9.530 7.602 8.746 1.00 92.25 103 HIS A N 1
ATOM 811 C CA . HIS A 1 103 ? -8.400 7.047 8.022 1.00 92.25 103 HIS A CA 1
ATOM 812 C C . HIS A 1 103 ? -8.922 6.245 6.837 1.00 92.25 103 HIS A C 1
ATOM 814 O O . HIS A 1 103 ? -9.609 5.242 7.022 1.00 92.25 103 HIS A O 1
ATOM 820 N N . GLU A 1 104 ? -8.590 6.675 5.624 1.00 95.50 104 GLU A N 1
ATOM 821 C CA . GLU A 1 104 ? -8.848 5.886 4.423 1.00 95.50 104 GLU A CA 1
ATOM 822 C C . GLU A 1 104 ? -7.705 4.880 4.240 1.00 95.50 104 GLU A C 1
ATOM 824 O O . GLU A 1 104 ? -6.537 5.254 4.114 1.00 95.50 104 GLU A O 1
ATOM 829 N N . VAL A 1 105 ? -8.038 3.591 4.256 1.00 95.94 105 VAL A N 1
ATOM 830 C CA . VAL A 1 105 ? -7.086 2.484 4.127 1.00 95.94 105 VAL A CA 1
ATOM 831 C C . VAL A 1 105 ? -7.320 1.776 2.801 1.00 95.94 105 VAL A C 1
ATOM 833 O O . VAL A 1 105 ? -8.444 1.392 2.477 1.00 95.94 105 VAL A O 1
ATOM 836 N N . LYS A 1 106 ? -6.247 1.548 2.043 1.00 96.75 106 LYS A N 1
ATOM 837 C CA . LYS A 1 106 ? -6.253 0.712 0.839 1.00 96.75 106 LYS A CA 1
ATOM 838 C C . LYS A 1 106 ? -5.299 -0.460 1.028 1.00 96.75 106 LYS A C 1
ATOM 840 O O . LYS A 1 106 ? -4.096 -0.271 1.180 1.00 96.75 106 LYS A O 1
ATOM 845 N N . VAL A 1 107 ? -5.838 -1.671 1.005 1.00 96.38 107 VAL A N 1
ATOM 846 C CA . VAL A 1 107 ? -5.049 -2.901 1.017 1.00 96.38 107 VAL A CA 1
ATOM 847 C C . VAL A 1 107 ? -4.873 -3.364 -0.422 1.00 96.38 107 VAL A C 1
ATOM 849 O O . VAL A 1 107 ? -5.853 -3.587 -1.128 1.00 96.38 107 VAL A O 1
ATOM 852 N N . ILE A 1 108 ? -3.622 -3.490 -0.847 1.00 94.75 108 ILE A N 1
ATOM 853 C CA . ILE A 1 108 ? -3.226 -3.927 -2.183 1.00 94.75 108 ILE A CA 1
ATOM 854 C C . ILE A 1 108 ? -2.628 -5.329 -2.131 1.00 94.75 108 ILE A C 1
ATOM 856 O O . ILE A 1 108 ? -2.061 -5.763 -1.123 1.00 94.75 108 ILE A O 1
ATOM 860 N N . SER A 1 109 ? -2.739 -6.047 -3.239 1.00 92.12 109 SER A N 1
ATOM 861 C CA . SER A 1 109 ? -2.089 -7.333 -3.426 1.00 92.12 109 SER A CA 1
ATOM 862 C C . SER A 1 109 ? -0.577 -7.190 -3.311 1.00 92.12 109 SER A C 1
ATOM 864 O O . SER A 1 109 ? 0.020 -6.165 -3.643 1.00 92.12 109 SER A O 1
ATOM 866 N N . LYS A 1 110 ? 0.067 -8.253 -2.834 1.00 86.62 110 LYS A N 1
ATOM 867 C CA . LYS A 1 110 ? 1.521 -8.291 -2.750 1.00 86.62 110 LYS A CA 1
ATOM 868 C C . LYS A 1 110 ? 2.102 -8.319 -4.162 1.00 86.62 110 LYS A C 1
ATOM 870 O O . LYS A 1 110 ? 1.719 -9.164 -4.972 1.00 86.62 110 LYS A O 1
ATOM 875 N N . CYS A 1 111 ? 3.078 -7.458 -4.437 1.00 78.00 111 CYS A N 1
ATOM 876 C CA . CYS A 1 111 ? 3.808 -7.470 -5.703 1.00 78.00 111 CYS A CA 1
ATOM 877 C C . CYS A 1 111 ? 4.735 -8.707 -5.772 1.00 78.00 111 CYS A C 1
ATOM 879 O O . CYS A 1 111 ? 5.920 -8.644 -5.440 1.00 78.00 111 CYS A O 1
ATOM 881 N N . VAL A 1 112 ? 4.162 -9.868 -6.115 1.00 66.38 112 VAL A N 1
ATOM 882 C CA . VAL A 1 112 ? 4.858 -11.166 -6.298 1.00 66.38 112 VAL A CA 1
ATOM 883 C C . VAL A 1 112 ? 4.796 -11.642 -7.751 1.00 66.38 112 VAL A C 1
ATOM 885 O O . VAL A 1 112 ? 5.403 -12.653 -8.097 1.00 66.38 112 VAL A O 1
ATOM 888 N N . CYS A 1 113 ? 4.075 -10.925 -8.612 1.00 61.84 113 CYS A N 1
ATOM 889 C CA . CYS A 1 113 ? 4.018 -11.223 -10.035 1.00 61.84 113 CYS A CA 1
ATOM 890 C C . CYS A 1 113 ? 5.436 -11.237 -10.639 1.00 61.84 113 CYS A C 1
ATOM 892 O O . CYS A 1 113 ? 6.314 -10.503 -10.164 1.00 61.84 113 CYS A O 1
ATOM 894 N N . PRO A 1 114 ? 5.684 -12.061 -11.678 1.00 63.03 114 PRO A N 1
ATOM 895 C CA . PRO A 1 114 ? 6.943 -12.010 -12.404 1.00 63.03 114 PRO A CA 1
ATOM 896 C C . PRO A 1 114 ? 7.203 -10.571 -12.864 1.00 63.03 114 PRO A C 1
ATOM 898 O O . PRO A 1 114 ? 6.250 -9.841 -13.162 1.00 63.03 114 PRO A O 1
ATOM 901 N N . PRO A 1 115 ? 8.476 -10.143 -12.894 1.00 68.62 115 PRO A N 1
ATOM 902 C CA . PRO A 1 115 ? 8.795 -8.793 -13.304 1.00 68.62 115 PRO A CA 1
ATOM 903 C C . PRO A 1 115 ? 8.226 -8.541 -14.705 1.00 68.62 115 PRO A C 1
ATOM 905 O O . PRO A 1 115 ? 8.188 -9.459 -15.536 1.00 68.62 115 PRO A O 1
ATOM 908 N N . PRO A 1 116 ? 7.742 -7.321 -14.962 1.00 77.31 116 PRO A N 1
ATOM 909 C CA . PRO A 1 116 ? 6.993 -7.046 -16.171 1.00 77.31 116 PRO A CA 1
ATOM 910 C C . PRO A 1 116 ? 7.856 -7.301 -17.410 1.00 77.31 116 PRO A C 1
ATOM 912 O O . PRO A 1 116 ? 9.060 -7.073 -17.397 1.00 77.31 116 PRO A O 1
ATOM 915 N N . THR A 1 117 ? 7.266 -7.798 -18.492 1.00 80.75 117 THR A N 1
ATOM 916 C CA . THR A 1 117 ? 8.037 -8.132 -19.699 1.00 80.75 117 THR A CA 1
ATOM 917 C C . THR A 1 117 ? 8.056 -6.946 -20.657 1.00 80.75 117 THR A C 1
ATOM 919 O O . THR A 1 117 ? 6.988 -6.474 -21.055 1.00 80.75 117 THR A O 1
ATOM 922 N N . PRO A 1 118 ? 9.234 -6.445 -21.060 1.00 81.38 118 PRO A N 1
ATOM 923 C CA . PRO A 1 118 ? 9.299 -5.333 -21.983 1.00 81.38 118 PRO A CA 1
ATOM 924 C C . PRO A 1 118 ? 9.167 -5.835 -23.434 1.00 81.38 118 PRO A C 1
ATOM 926 O O . PRO A 1 118 ? 9.725 -6.860 -23.835 1.00 81.38 118 PRO A O 1
ATOM 929 N N . SER A 1 119 ? 8.406 -5.101 -24.237 1.00 82.00 119 SER A N 1
ATOM 930 C CA . SER A 1 119 ? 8.100 -5.378 -25.643 1.00 82.00 119 SER A CA 1
ATOM 931 C C . SER A 1 119 ? 8.296 -4.117 -26.481 1.00 82.00 119 SER A C 1
ATOM 933 O O . SER A 1 119 ? 8.207 -3.009 -25.957 1.00 82.00 119 SER A O 1
ATOM 935 N N . ILE A 1 120 ? 8.595 -4.271 -27.773 1.00 77.62 120 ILE A N 1
ATOM 936 C CA . ILE A 1 120 ? 8.933 -3.153 -28.664 1.00 77.62 120 ILE A CA 1
ATOM 937 C C . ILE A 1 120 ? 7.937 -3.098 -29.811 1.00 77.62 120 ILE A C 1
ATOM 939 O O . ILE A 1 120 ? 7.656 -4.116 -30.445 1.00 77.62 120 ILE A O 1
ATOM 943 N N . LYS A 1 121 ? 7.463 -1.893 -30.118 1.00 78.38 121 LYS A N 1
ATOM 944 C CA . LYS A 1 121 ? 6.799 -1.575 -31.380 1.00 78.38 121 LYS A CA 1
ATOM 945 C C . LYS A 1 121 ? 7.557 -0.443 -32.065 1.00 78.38 121 LYS A C 1
ATOM 947 O O . LYS A 1 121 ? 7.817 0.588 -31.449 1.00 78.38 121 LYS A O 1
ATOM 952 N N . THR A 1 122 ? 7.923 -0.651 -33.324 1.00 70.62 122 THR A N 1
ATOM 953 C CA . THR A 1 122 ? 8.576 0.355 -34.166 1.00 70.62 122 THR A CA 1
ATOM 954 C C . THR A 1 122 ? 7.535 1.018 -35.056 1.00 70.62 122 THR A C 1
ATOM 956 O O . THR A 1 122 ? 6.723 0.334 -35.681 1.00 70.62 122 THR A O 1
ATOM 959 N N . GLN A 1 123 ? 7.559 2.348 -35.131 1.00 65.25 123 GLN A N 1
ATOM 960 C CA . GLN A 1 123 ? 6.748 3.088 -36.090 1.00 65.25 123 GLN A CA 1
ATOM 961 C C . GLN A 1 123 ? 7.679 3.938 -36.961 1.00 65.25 123 GLN A C 1
ATOM 963 O O . GLN A 1 123 ? 8.322 4.856 -36.449 1.00 65.25 123 GLN A O 1
ATOM 968 N N . PRO A 1 124 ? 7.821 3.615 -38.258 1.00 59.16 124 PRO A N 1
ATOM 969 C CA . PRO A 1 124 ? 8.653 4.408 -39.145 1.00 59.16 124 PRO A CA 1
ATOM 970 C C . PRO A 1 124 ? 7.930 5.717 -39.469 1.00 59.16 124 PRO A C 1
ATOM 972 O O . PRO A 1 124 ? 6.913 5.710 -40.162 1.00 59.16 124 PRO A O 1
ATOM 975 N N . LEU A 1 125 ? 8.458 6.843 -38.988 1.00 58.56 125 LEU A N 1
ATOM 976 C CA . LEU A 1 125 ? 8.224 8.126 -39.641 1.00 58.56 125 LEU A CA 1
ATOM 977 C C . LEU A 1 125 ? 9.294 8.313 -40.714 1.00 58.56 125 LEU A C 1
ATOM 979 O O . LEU A 1 125 ? 10.429 7.857 -40.572 1.00 58.56 125 LEU A O 1
ATOM 983 N N . VAL A 1 126 ? 8.905 8.947 -41.818 1.00 50.38 126 VAL A N 1
ATOM 984 C CA . VAL A 1 126 ? 9.809 9.310 -42.909 1.00 50.38 126 VAL A CA 1
ATOM 985 C C . VAL A 1 126 ? 10.907 10.201 -42.305 1.00 50.38 126 VAL A C 1
ATOM 987 O O . VAL A 1 126 ? 10.656 11.365 -42.022 1.00 50.38 126 VAL A O 1
ATOM 990 N N . CYS A 1 127 ? 12.082 9.611 -42.062 1.00 50.38 127 CYS A N 1
ATOM 991 C CA . CYS A 1 127 ? 13.327 10.189 -41.525 1.00 50.38 127 CYS A CA 1
ATOM 992 C C . CYS A 1 127 ? 13.647 10.119 -40.016 1.00 50.38 127 CYS A C 1
ATOM 994 O O . CYS A 1 127 ? 14.782 10.438 -39.698 1.00 50.38 127 CYS A O 1
ATOM 996 N N . ASP A 1 128 ? 12.805 9.588 -39.121 1.00 59.44 128 ASP A N 1
ATOM 997 C CA . ASP A 1 128 ? 13.217 9.293 -37.730 1.00 59.44 128 ASP A CA 1
ATOM 998 C C . ASP A 1 128 ? 12.489 8.047 -37.203 1.00 59.44 128 ASP A C 1
ATOM 1000 O O . ASP A 1 128 ? 11.258 7.962 -37.211 1.00 59.44 128 ASP A O 1
ATOM 1004 N N . VAL A 1 129 ? 13.243 7.029 -3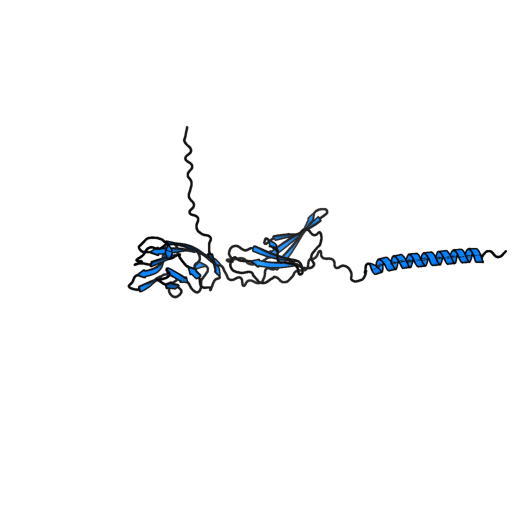6.772 1.00 65.56 129 VAL A N 1
ATOM 1005 C CA . VAL A 1 129 ? 12.655 5.802 -36.212 1.00 65.56 129 VAL A CA 1
ATOM 1006 C C . VAL A 1 129 ? 12.301 6.060 -34.749 1.00 65.56 129 VAL A C 1
ATOM 1008 O O . VAL A 1 129 ? 13.191 6.217 -33.916 1.00 65.56 129 VAL A O 1
ATOM 1011 N N . ILE A 1 130 ? 11.005 6.069 -34.427 1.00 69.75 130 ILE A N 1
ATOM 1012 C CA . ILE A 1 130 ? 10.506 6.151 -33.050 1.00 69.75 130 ILE A CA 1
ATOM 1013 C C . ILE A 1 130 ? 10.196 4.735 -32.546 1.00 69.75 130 ILE A C 1
ATOM 1015 O O . ILE A 1 130 ? 9.491 3.962 -33.205 1.00 69.75 130 ILE A O 1
ATOM 1019 N N . CYS A 1 131 ? 10.707 4.396 -31.358 1.00 73.38 131 CYS A N 1
ATOM 1020 C CA . CYS A 1 131 ? 10.390 3.146 -30.666 1.00 73.38 131 CYS A CA 1
ATOM 1021 C C . CYS A 1 131 ? 9.430 3.400 -29.511 1.00 73.38 131 CYS A C 1
ATOM 1023 O O . CYS A 1 131 ? 9.700 4.223 -28.636 1.00 73.38 131 CYS A O 1
ATOM 1025 N N . THR A 1 132 ? 8.355 2.622 -29.451 1.00 77.31 132 THR A N 1
ATOM 1026 C CA . THR A 1 132 ? 7.509 2.524 -28.264 1.00 77.31 132 THR A CA 1
ATOM 1027 C C . THR A 1 132 ? 7.852 1.239 -27.527 1.00 77.31 132 THR A C 1
ATOM 1029 O O . THR A 1 132 ? 7.632 0.137 -28.037 1.00 77.31 132 THR A O 1
ATOM 1032 N N . LEU A 1 133 ? 8.393 1.378 -26.321 1.00 79.56 133 LEU A N 1
ATOM 1033 C CA . LEU A 1 133 ? 8.542 0.273 -25.388 1.00 79.56 133 LEU A CA 1
ATOM 1034 C C . LEU A 1 133 ? 7.249 0.109 -24.599 1.00 79.56 133 LEU A C 1
ATOM 1036 O O . LEU A 1 133 ? 6.673 1.098 -24.156 1.00 79.56 133 LEU A O 1
ATOM 1040 N N . LYS A 1 134 ? 6.817 -1.132 -24.399 1.00 85.56 134 LYS A N 1
ATOM 1041 C CA . LYS A 1 134 ? 5.680 -1.476 -23.549 1.00 85.56 134 LYS A CA 1
ATOM 1042 C C . LYS A 1 134 ? 6.093 -2.504 -22.508 1.00 85.56 134 LYS A C 1
ATOM 1044 O O . LYS A 1 134 ? 6.586 -3.566 -22.878 1.00 85.56 134 LYS A O 1
ATOM 1049 N N . CYS A 1 135 ? 5.866 -2.208 -21.238 1.00 85.88 135 CYS A N 1
ATOM 1050 C CA . CYS A 1 135 ? 6.167 -3.090 -20.115 1.00 85.88 135 CYS A CA 1
ATOM 1051 C C . CYS A 1 135 ? 4.874 -3.778 -19.652 1.00 85.88 135 CYS A C 1
ATOM 1053 O O . CYS A 1 135 ? 3.953 -3.102 -19.215 1.00 85.88 135 CYS A O 1
ATOM 1055 N N . THR A 1 136 ? 4.759 -5.101 -19.784 1.00 82.69 136 THR A N 1
ATOM 1056 C CA . THR A 1 136 ? 3.510 -5.819 -19.468 1.00 82.69 136 THR A CA 1
ATOM 1057 C C . THR A 1 136 ? 3.595 -6.539 -18.125 1.00 82.69 136 THR A C 1
ATOM 1059 O O . THR A 1 136 ? 4.432 -7.432 -17.974 1.00 82.69 136 THR A O 1
ATOM 1062 N N . ALA A 1 137 ? 2.700 -6.217 -17.193 1.00 84.06 137 ALA A N 1
ATOM 1063 C CA . ALA A 1 137 ? 2.463 -6.967 -15.958 1.00 84.06 137 ALA A CA 1
ATOM 1064 C C . ALA A 1 137 ? 0.964 -7.072 -15.663 1.00 84.06 137 ALA A C 1
ATOM 1066 O O . ALA A 1 137 ? 0.176 -6.247 -16.119 1.00 84.06 137 ALA A O 1
ATOM 1067 N N . ASP A 1 138 ? 0.594 -8.077 -14.870 1.00 84.00 138 ASP A N 1
ATOM 1068 C CA . ASP A 1 138 ? -0.698 -8.080 -14.193 1.00 84.00 138 ASP A CA 1
ATOM 1069 C C . ASP A 1 138 ? -0.642 -7.092 -13.024 1.00 84.00 138 ASP A C 1
ATOM 1071 O O . ASP A 1 138 ? 0.149 -7.256 -12.091 1.00 84.00 138 ASP A O 1
ATOM 1075 N N . THR A 1 139 ? -1.451 -6.040 -13.116 1.00 86.31 139 THR A N 1
ATOM 1076 C CA . THR A 1 139 ? -1.527 -4.962 -12.126 1.00 86.31 139 THR A CA 1
ATOM 1077 C C . THR A 1 139 ? -2.789 -5.045 -11.274 1.00 86.31 139 THR A C 1
ATOM 1079 O O . THR A 1 139 ? -3.117 -4.090 -10.568 1.00 86.31 139 THR A O 1
ATOM 1082 N N . THR A 1 140 ? -3.519 -6.161 -11.349 1.00 88.69 140 THR A N 1
ATOM 1083 C CA . THR A 1 140 ? -4.764 -6.361 -10.605 1.00 88.69 140 THR A CA 1
ATOM 1084 C C . THR A 1 140 ? -4.514 -6.213 -9.106 1.00 88.69 140 THR A C 1
ATOM 1086 O O . THR A 1 140 ? -3.581 -6.793 -8.550 1.00 88.69 140 THR A O 1
ATOM 1089 N N . ASP A 1 141 ? -5.334 -5.387 -8.456 1.00 90.25 141 ASP A N 1
ATOM 1090 C CA . ASP A 1 141 ? -5.279 -5.090 -7.022 1.00 90.25 141 ASP A CA 1
ATOM 1091 C C . ASP A 1 141 ? -3.943 -4.521 -6.502 1.00 90.25 141 ASP A C 1
ATOM 1093 O O . ASP A 1 141 ? -3.742 -4.470 -5.294 1.00 90.25 141 ASP A O 1
ATOM 1097 N N . LEU A 1 142 ? -3.029 -4.046 -7.358 1.00 90.19 142 LEU A N 1
ATOM 1098 C CA . LEU A 1 142 ? -1.754 -3.440 -6.924 1.00 90.19 142 LEU A CA 1
ATOM 1099 C C . LEU A 1 142 ? -1.863 -1.945 -6.571 1.00 90.19 142 LEU A C 1
ATOM 1101 O O . LEU A 1 142 ? -0.869 -1.315 -6.204 1.00 90.19 142 LEU A O 1
ATOM 1105 N N . GLY A 1 143 ? -3.067 -1.376 -6.660 1.00 88.88 143 GLY A N 1
ATOM 1106 C CA . GLY A 1 143 ? -3.296 0.059 -6.496 1.00 88.88 143 GLY A CA 1
ATOM 1107 C C . GLY A 1 143 ? -2.728 0.877 -7.665 1.00 88.88 143 GLY A C 1
ATOM 1108 O O . GLY A 1 143 ? -2.558 0.342 -8.762 1.00 88.88 143 GLY A O 1
ATOM 1109 N N . PRO A 1 144 ? -2.469 2.184 -7.475 1.00 90.62 144 PRO A N 1
ATOM 1110 C CA . PRO A 1 144 ? -1.842 3.004 -8.504 1.00 90.62 144 PRO A CA 1
ATOM 1111 C C . PRO A 1 144 ? -0.398 2.553 -8.724 1.00 90.62 144 PRO A C 1
ATOM 1113 O O . PRO A 1 144 ? 0.404 2.528 -7.792 1.00 90.62 144 PRO A O 1
ATOM 1116 N N . VAL A 1 145 ? -0.073 2.206 -9.966 1.00 89.94 145 VAL A N 1
ATOM 1117 C CA . VAL A 1 145 ? 1.252 1.715 -10.343 1.00 89.94 145 VAL A CA 1
ATOM 1118 C C . VAL A 1 145 ? 1.969 2.689 -11.268 1.00 89.94 145 VAL A C 1
ATOM 1120 O O . VAL A 1 145 ? 1.339 3.355 -12.087 1.00 89.94 145 VAL A O 1
ATOM 1123 N N . SER A 1 146 ? 3.294 2.727 -11.170 1.00 90.38 146 SER A N 1
ATOM 1124 C CA . SER A 1 146 ? 4.171 3.378 -12.144 1.00 90.38 146 SER A CA 1
ATOM 1125 C C . SER A 1 146 ? 5.263 2.418 -12.606 1.00 90.38 146 SER A C 1
ATOM 1127 O O . SER A 1 146 ? 5.447 1.335 -12.039 1.00 90.38 146 SER A O 1
ATOM 1129 N N . TYR A 1 147 ? 5.969 2.782 -13.672 1.00 89.81 147 TYR A N 1
ATOM 1130 C CA . TYR A 1 147 ? 7.038 1.967 -14.225 1.00 89.81 147 TYR A CA 1
ATOM 1131 C C . TYR A 1 147 ? 8.361 2.712 -14.136 1.00 89.81 147 TYR A C 1
ATOM 1133 O O . TYR A 1 147 ? 8.455 3.923 -14.317 1.00 89.81 147 TYR A O 1
ATOM 1141 N N . GLU A 1 148 ? 9.422 1.965 -13.887 1.00 91.88 148 GLU A N 1
ATOM 1142 C CA . GLU A 1 148 ? 10.778 2.470 -14.004 1.00 91.88 148 GLU A CA 1
ATOM 1143 C C . GLU A 1 148 ? 11.482 1.703 -15.114 1.00 91.88 148 GLU A C 1
ATOM 1145 O O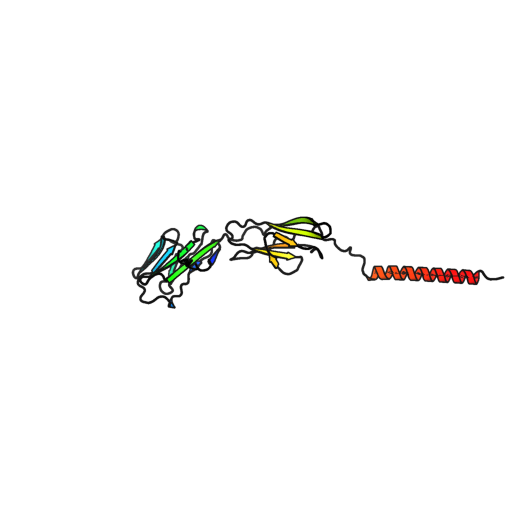 . GLU A 1 148 ? 11.342 0.487 -15.255 1.00 91.88 148 GLU A O 1
ATOM 1150 N N . TRP A 1 149 ? 12.249 2.433 -15.909 1.00 91.25 149 TRP A N 1
ATOM 1151 C CA . TRP A 1 149 ? 12.942 1.928 -17.080 1.00 91.25 149 TRP A CA 1
ATOM 1152 C C . TRP A 1 149 ? 14.435 2.158 -16.936 1.00 91.25 149 TRP A C 1
ATOM 1154 O O . TRP A 1 149 ? 14.868 3.253 -16.571 1.00 91.25 149 TRP A O 1
ATOM 1164 N N . LYS A 1 150 ? 15.218 1.149 -17.299 1.00 91.62 150 LYS A N 1
ATOM 1165 C CA . LYS A 1 150 ? 16.674 1.212 -17.357 1.00 91.62 150 LYS A CA 1
ATOM 1166 C C . LYS A 1 150 ? 17.134 0.909 -18.777 1.00 91.62 150 LYS A C 1
ATOM 1168 O O . LYS A 1 150 ? 16.649 -0.036 -19.399 1.00 91.62 150 LYS A O 1
ATOM 1173 N N . LYS A 1 151 ? 18.046 1.738 -19.279 1.00 89.31 151 LYS A N 1
ATOM 1174 C CA . LYS A 1 151 ? 18.723 1.566 -20.569 1.00 89.31 151 LYS A CA 1
ATOM 1175 C C . LYS A 1 151 ? 20.146 1.111 -20.278 1.00 89.31 151 LYS A C 1
ATOM 1177 O O . LYS A 1 151 ? 20.825 1.782 -19.501 1.00 89.31 151 LYS A O 1
ATOM 1182 N N . ASP A 1 152 ? 20.567 0.002 -20.871 1.00 87.50 152 ASP A N 1
ATOM 1183 C CA . ASP A 1 152 ? 21.887 -0.594 -20.662 1.00 87.50 152 ASP A CA 1
ATOM 1184 C C . ASP A 1 152 ? 22.230 -0.687 -19.162 1.00 87.50 152 ASP A C 1
ATOM 1186 O O . ASP A 1 152 ? 21.403 -1.099 -18.342 1.00 87.50 152 ASP A O 1
ATOM 1190 N N . GLU A 1 153 ? 23.428 -0.252 -18.778 1.00 88.75 153 GLU A N 1
ATOM 1191 C CA . GLU A 1 153 ? 23.870 -0.174 -17.385 1.00 88.75 153 GLU A CA 1
ATOM 1192 C C . GLU A 1 153 ? 23.506 1.148 -16.690 1.00 88.75 153 GLU A C 1
ATOM 1194 O O . GLU A 1 153 ? 23.838 1.326 -15.520 1.00 88.75 153 GLU A O 1
ATOM 1199 N N . GLY A 1 154 ? 22.760 2.036 -17.352 1.00 87.88 154 GLY A N 1
ATOM 1200 C CA . GLY A 1 154 ? 22.418 3.368 -16.852 1.00 87.88 154 GLY A CA 1
ATOM 1201 C C . GLY A 1 154 ? 21.454 3.403 -15.659 1.00 87.88 154 GLY A C 1
ATOM 1202 O O . GLY A 1 154 ? 21.073 2.383 -15.076 1.00 87.88 154 GLY A O 1
ATOM 1203 N N . GLU A 1 155 ? 21.039 4.615 -15.299 1.00 91.94 155 GLU A N 1
ATOM 1204 C CA . GLU A 1 155 ? 20.135 4.862 -14.172 1.00 91.94 155 GLU A CA 1
ATOM 1205 C C . GLU A 1 155 ? 18.681 4.474 -14.470 1.00 91.94 155 GLU A C 1
ATOM 1207 O O . GLU A 1 155 ? 18.219 4.471 -15.618 1.00 91.94 155 GLU A O 1
ATOM 1212 N N . TRP A 1 156 ? 17.941 4.165 -13.404 1.00 92.44 156 TRP A N 1
ATOM 1213 C CA . TRP A 1 156 ? 16.498 3.966 -13.485 1.00 92.44 156 TRP A CA 1
ATOM 1214 C C . TRP A 1 156 ? 15.798 5.305 -13.688 1.00 92.44 156 TRP A C 1
ATOM 1216 O O . TRP A 1 156 ? 16.065 6.284 -12.998 1.00 92.44 156 TRP A O 1
ATOM 1226 N N . THR A 1 157 ? 14.873 5.334 -14.638 1.00 90.19 157 THR A N 1
ATOM 1227 C CA . THR A 1 157 ? 14.106 6.529 -14.985 1.00 90.19 157 THR A CA 1
ATOM 1228 C C . THR A 1 157 ? 12.625 6.219 -14.923 1.00 90.19 157 THR A C 1
ATOM 1230 O O . THR A 1 157 ? 12.178 5.222 -15.494 1.00 90.19 157 THR A O 1
ATOM 1233 N N . GLU A 1 158 ? 11.868 7.075 -14.247 1.00 88.44 158 GLU A N 1
ATOM 1234 C CA . GLU A 1 158 ? 10.417 6.942 -14.155 1.00 88.44 158 GLU A CA 1
ATOM 1235 C C . GLU A 1 158 ? 9.763 7.078 -15.541 1.00 88.44 158 GLU A C 1
ATOM 1237 O O . GLU A 1 158 ? 10.307 7.701 -16.465 1.00 88.44 158 GLU A O 1
ATOM 1242 N N . GLY A 1 159 ? 8.628 6.413 -15.718 1.00 81.75 159 GLY A N 1
ATOM 1243 C CA . GLY A 1 159 ? 7.824 6.487 -16.925 1.00 81.75 159 GLY A CA 1
ATOM 1244 C C . GLY A 1 159 ? 6.528 5.693 -16.816 1.00 81.75 159 GLY A C 1
ATOM 1245 O O . GLY A 1 159 ? 6.256 5.012 -15.826 1.00 81.75 159 GLY A O 1
ATOM 1246 N N . ASP A 1 160 ? 5.744 5.766 -17.882 1.00 82.81 160 ASP A N 1
ATOM 1247 C CA . ASP A 1 160 ? 4.489 5.035 -17.992 1.00 82.81 160 ASP A CA 1
ATOM 1248 C C . ASP A 1 160 ? 4.717 3.585 -18.450 1.00 82.81 160 ASP A C 1
ATOM 1250 O O . ASP A 1 160 ? 5.834 3.169 -18.791 1.00 82.81 160 ASP A O 1
ATOM 1254 N N . GLU A 1 161 ? 3.624 2.815 -18.509 1.00 79.44 161 GLU A N 1
ATOM 1255 C CA . GLU A 1 161 ? 3.594 1.478 -19.128 1.00 79.44 161 GLU A CA 1
ATOM 1256 C C . GLU A 1 161 ? 4.165 1.516 -20.555 1.00 79.44 161 GLU A C 1
ATOM 1258 O O . GLU A 1 161 ? 4.805 0.561 -21.008 1.00 79.44 161 GLU A O 1
ATOM 1263 N N . LEU A 1 162 ? 3.943 2.639 -21.249 1.00 78.00 162 LEU A N 1
ATOM 1264 C CA . LEU A 1 162 ? 4.470 2.948 -22.569 1.00 78.00 162 LEU A CA 1
ATOM 1265 C C . LEU A 1 162 ? 5.562 4.011 -22.471 1.00 78.00 162 LEU A C 1
ATOM 1267 O O . LEU A 1 162 ? 5.322 5.119 -22.002 1.00 78.00 162 LEU A O 1
ATOM 1271 N N . LYS A 1 163 ? 6.749 3.709 -22.995 1.00 76.81 163 LYS A N 1
ATOM 1272 C CA . LYS A 1 163 ? 7.849 4.671 -23.096 1.00 76.81 163 LYS A CA 1
ATOM 1273 C C . LYS A 1 163 ? 8.219 4.905 -24.550 1.00 76.81 163 LYS A C 1
ATOM 1275 O O . LYS A 1 163 ? 8.670 3.989 -25.237 1.00 76.81 163 LYS A O 1
ATOM 1280 N N . VAL A 1 164 ? 8.035 6.139 -25.012 1.00 74.06 164 VAL A N 1
ATOM 1281 C CA . VAL A 1 164 ? 8.482 6.580 -26.338 1.00 74.06 164 VAL A CA 1
ATOM 1282 C C . VAL A 1 164 ? 9.958 6.956 -26.253 1.00 74.06 164 VAL A C 1
ATOM 1284 O O . VAL A 1 164 ? 10.370 7.696 -25.361 1.00 74.06 164 VAL A O 1
ATOM 1287 N N . MET A 1 165 ? 10.768 6.413 -27.156 1.00 70.94 165 MET A N 1
ATOM 1288 C CA . MET A 1 165 ? 12.191 6.714 -27.246 1.00 70.94 165 MET A CA 1
ATOM 1289 C C . MET A 1 165 ? 12.541 7.208 -28.643 1.00 70.94 165 MET A C 1
ATOM 1291 O O . MET A 1 165 ? 12.292 6.518 -29.633 1.00 70.94 165 MET A O 1
ATOM 1295 N N . GLU A 1 166 ? 13.178 8.375 -28.690 1.00 69.06 166 GLU A N 1
ATOM 1296 C CA . GLU A 1 166 ? 13.880 8.874 -29.869 1.00 69.06 166 GLU A CA 1
ATOM 1297 C C . GLU A 1 166 ? 15.249 8.197 -29.977 1.00 69.06 166 GLU A C 1
ATOM 1299 O O . GLU A 1 166 ? 15.994 8.085 -28.998 1.00 69.06 166 GLU A O 1
ATOM 1304 N N . ILE A 1 167 ? 15.572 7.706 -31.172 1.00 64.88 167 ILE A N 1
ATOM 1305 C CA . ILE A 1 167 ? 16.688 6.784 -31.399 1.00 64.88 167 ILE A CA 1
ATOM 1306 C C . ILE A 1 167 ? 17.816 7.515 -32.123 1.00 64.88 167 ILE A C 1
ATOM 1308 O O . ILE A 1 167 ? 18.246 7.127 -33.203 1.00 64.88 167 ILE A O 1
ATOM 1312 N N . SER A 1 168 ? 18.312 8.593 -31.518 1.00 64.31 168 SER A N 1
ATOM 1313 C CA . SER A 1 168 ? 19.552 9.229 -31.983 1.00 64.31 168 SER A CA 1
ATOM 1314 C C . SER A 1 168 ? 20.785 8.397 -31.602 1.00 64.31 168 SER A C 1
ATOM 1316 O O . SER A 1 168 ? 21.771 8.369 -32.336 1.00 64.31 168 SER A O 1
ATOM 1318 N N . LYS A 1 169 ? 20.714 7.669 -30.476 1.00 70.44 169 LYS A N 1
ATOM 1319 C CA . LYS A 1 169 ? 21.683 6.656 -30.024 1.00 70.44 169 LYS A CA 1
ATOM 1320 C C . LYS A 1 169 ? 20.928 5.463 -29.415 1.00 70.44 169 LYS A C 1
ATOM 1322 O O . LYS A 1 169 ? 20.478 5.569 -28.272 1.00 70.44 169 LYS A O 1
ATOM 1327 N N . PRO A 1 170 ? 20.718 4.361 -30.162 1.00 75.69 170 PRO A N 1
ATOM 1328 C CA . PRO A 1 170 ? 19.983 3.210 -29.646 1.00 75.69 170 PRO A CA 1
ATOM 1329 C C . PRO A 1 170 ? 20.753 2.552 -28.488 1.00 75.69 170 PRO A C 1
ATOM 1331 O O . PRO A 1 170 ? 21.921 2.221 -28.688 1.00 75.69 170 PRO A O 1
ATOM 1334 N N . PRO A 1 171 ? 20.126 2.319 -27.317 1.00 82.94 171 PRO A N 1
ATOM 1335 C CA . PRO A 1 171 ? 20.720 1.468 -26.285 1.00 82.94 171 PRO A CA 1
ATOM 1336 C C . PRO A 1 171 ? 20.824 0.024 -26.789 1.00 82.94 171 PRO A C 1
ATOM 1338 O O . PRO A 1 171 ? 20.051 -0.367 -27.669 1.00 82.94 171 PRO A O 1
ATOM 1341 N N . GLU A 1 172 ? 21.735 -0.769 -26.233 1.00 87.50 172 GLU A N 1
ATOM 1342 C CA . GLU A 1 172 ? 21.864 -2.203 -26.524 1.00 87.50 172 GLU A CA 1
ATOM 1343 C C . GLU A 1 172 ? 20.680 -2.973 -25.934 1.00 87.50 172 GLU A C 1
ATOM 1345 O O . GLU A 1 172 ? 20.045 -3.780 -26.618 1.00 87.50 172 GLU A O 1
ATOM 1350 N N . LYS A 1 173 ? 20.342 -2.689 -24.672 1.00 89.31 173 LYS A N 1
ATOM 1351 C CA . LYS A 1 173 ? 19.296 -3.386 -23.921 1.00 89.31 173 LYS A CA 1
ATOM 1352 C C . LYS A 1 173 ? 18.440 -2.427 -23.113 1.00 89.31 173 LYS A C 1
ATOM 1354 O O . LYS A 1 173 ? 18.855 -1.345 -22.703 1.00 89.31 173 LYS A O 1
ATOM 1359 N N . PHE A 1 174 ? 17.222 -2.857 -22.825 1.00 87.75 174 PHE A N 1
ATOM 1360 C CA . PHE A 1 174 ? 16.327 -2.157 -21.913 1.00 87.75 174 PHE A CA 1
ATOM 1361 C C . PHE A 1 174 ? 15.683 -3.136 -20.941 1.00 87.75 174 PHE A C 1
ATOM 1363 O O . PHE A 1 174 ? 15.387 -4.283 -21.272 1.00 87.75 174 PHE A O 1
ATOM 1370 N N . SER A 1 175 ? 15.465 -2.661 -19.723 1.00 91.19 175 SER A N 1
ATOM 1371 C CA . SER A 1 175 ? 14.761 -3.382 -18.666 1.00 91.19 175 SER A CA 1
ATOM 1372 C C . SER A 1 175 ? 13.700 -2.476 -18.067 1.00 91.19 175 SER A C 1
ATOM 1374 O O . SER A 1 175 ? 13.850 -1.251 -18.068 1.00 91.19 175 SER A O 1
ATOM 1376 N N . CYS A 1 176 ? 12.642 -3.065 -17.528 1.00 91.62 176 CYS A N 1
ATOM 1377 C CA . CYS A 1 176 ? 11.630 -2.326 -16.792 1.00 91.62 176 CYS A CA 1
ATOM 1378 C C . CYS A 1 176 ? 11.313 -2.994 -15.454 1.00 91.62 176 CYS A C 1
ATOM 1380 O O . CYS A 1 176 ? 11.555 -4.184 -15.259 1.00 91.62 176 CYS A O 1
ATOM 1382 N N . ARG A 1 177 ? 10.797 -2.220 -14.504 1.00 91.38 177 ARG A N 1
ATOM 1383 C CA . ARG A 1 177 ? 10.255 -2.722 -13.239 1.00 91.38 177 ARG A CA 1
ATOM 1384 C C . ARG A 1 177 ? 9.011 -1.939 -12.858 1.00 91.38 177 ARG A C 1
ATOM 1386 O O . ARG A 1 177 ? 8.865 -0.782 -13.241 1.00 91.38 177 ARG A O 1
ATOM 1393 N N . LEU A 1 178 ? 8.126 -2.593 -12.123 1.00 91.50 178 LEU A N 1
ATOM 1394 C CA . LEU A 1 178 ? 6.870 -2.035 -11.650 1.00 91.50 178 LEU A CA 1
ATOM 1395 C C . LEU A 1 178 ? 7.071 -1.418 -10.265 1.00 91.50 178 LEU A C 1
ATOM 1397 O O . LEU A 1 178 ? 7.769 -1.982 -9.421 1.00 91.50 178 LEU A O 1
ATOM 1401 N N . LYS A 1 179 ? 6.423 -0.292 -10.004 1.00 89.94 179 LYS A N 1
ATOM 1402 C CA . LYS A 1 179 ? 6.393 0.368 -8.705 1.00 89.94 179 LYS A CA 1
ATOM 1403 C C . LYS A 1 179 ? 4.951 0.495 -8.243 1.00 89.94 179 LYS A C 1
ATOM 1405 O O . LYS A 1 179 ? 4.095 0.971 -8.979 1.00 89.94 179 LYS A O 1
ATOM 1410 N N . THR A 1 180 ? 4.698 0.039 -7.028 1.00 91.44 180 THR A N 1
ATOM 1411 C CA . THR A 1 180 ? 3.427 0.199 -6.311 1.00 91.44 180 THR A CA 1
ATOM 1412 C C . THR A 1 180 ? 3.628 1.213 -5.179 1.00 91.44 180 THR A C 1
ATOM 1414 O O . THR A 1 180 ? 4.778 1.538 -4.861 1.00 91.44 180 THR A O 1
ATOM 1417 N N . PRO A 1 181 ? 2.564 1.683 -4.507 1.00 91.88 181 PRO A N 1
ATOM 1418 C CA . PRO A 1 181 ? 2.699 2.632 -3.401 1.00 91.88 181 PRO A CA 1
ATOM 1419 C C . PRO A 1 181 ? 3.477 2.077 -2.203 1.00 91.88 181 PRO A C 1
ATOM 1421 O O . PRO A 1 181 ? 4.005 2.847 -1.409 1.00 91.88 181 PRO A O 1
ATOM 1424 N N . VAL A 1 182 ? 3.540 0.747 -2.063 1.00 91.06 182 VAL A N 1
ATOM 1425 C CA . VAL A 1 182 ? 4.201 0.079 -0.931 1.00 91.06 182 VAL A CA 1
ATOM 1426 C C . VAL A 1 182 ? 5.579 -0.460 -1.314 1.00 91.06 182 VAL A C 1
ATOM 1428 O O . VAL A 1 182 ? 6.496 -0.465 -0.492 1.00 91.06 182 VAL A O 1
ATOM 1431 N N . ARG A 1 183 ? 5.752 -0.929 -2.556 1.00 89.06 183 ARG A N 1
ATOM 1432 C CA . ARG A 1 183 ? 6.963 -1.648 -2.966 1.00 89.06 183 ARG A CA 1
ATOM 1433 C C . ARG A 1 183 ? 7.277 -1.535 -4.457 1.00 89.06 183 ARG A C 1
ATOM 1435 O O . ARG A 1 183 ? 6.381 -1.458 -5.295 1.00 89.06 183 ARG A O 1
ATOM 1442 N N . THR A 1 184 ? 8.562 -1.643 -4.786 1.00 90.38 184 THR A N 1
ATOM 1443 C CA . THR A 1 184 ? 9.063 -1.828 -6.156 1.00 90.38 184 THR A CA 1
ATOM 1444 C C . THR A 1 184 ? 9.332 -3.305 -6.452 1.00 90.38 184 THR A C 1
ATOM 1446 O O . THR A 1 184 ? 9.937 -4.012 -5.641 1.00 90.38 184 THR A O 1
ATOM 1449 N N . SER A 1 185 ? 8.900 -3.775 -7.622 1.00 88.69 185 SER A N 1
ATOM 1450 C CA . SER A 1 185 ? 9.156 -5.128 -8.108 1.00 88.69 185 SER A CA 1
ATOM 1451 C C . SER A 1 185 ? 10.632 -5.344 -8.444 1.00 88.69 185 SER A C 1
ATOM 1453 O O . SER A 1 185 ? 11.419 -4.407 -8.603 1.00 88.69 185 SER A O 1
ATOM 1455 N N . ASN A 1 186 ? 10.994 -6.607 -8.657 1.00 88.94 186 ASN A N 1
ATOM 1456 C CA . ASN A 1 186 ? 12.254 -6.933 -9.316 1.00 88.94 186 ASN A CA 1
ATOM 1457 C C . ASN A 1 186 ? 12.275 -6.390 -10.756 1.00 88.94 186 ASN A C 1
ATOM 1459 O O . ASN A 1 186 ? 11.226 -6.116 -11.349 1.00 88.94 186 ASN A O 1
ATOM 1463 N N . ALA A 1 187 ? 13.480 -6.249 -11.306 1.00 90.31 187 ALA A N 1
ATOM 1464 C CA . ALA A 1 187 ? 13.679 -5.880 -12.700 1.00 90.31 187 ALA A CA 1
ATOM 1465 C C . ALA A 1 187 ? 13.301 -7.020 -13.647 1.00 90.31 187 ALA A C 1
ATOM 1467 O O . ALA A 1 187 ? 13.485 -8.198 -13.331 1.00 90.31 187 ALA A O 1
ATOM 1468 N N . SER A 1 188 ? 12.794 -6.651 -14.820 1.00 90.69 188 SER A N 1
ATOM 1469 C CA . SER A 1 188 ? 12.614 -7.560 -15.941 1.00 90.69 188 SER A CA 1
ATOM 1470 C C . SER A 1 188 ? 13.947 -8.128 -16.396 1.00 90.69 188 SER A C 1
ATOM 1472 O O . SER A 1 188 ? 15.007 -7.538 -16.183 1.00 90.69 188 SER A O 1
ATOM 1474 N N . ILE A 1 189 ? 13.881 -9.241 -17.121 1.00 88.56 189 ILE A N 1
ATOM 1475 C CA . ILE A 1 189 ? 15.006 -9.653 -17.955 1.00 88.56 189 ILE A CA 1
ATOM 1476 C C . ILE A 1 189 ? 15.254 -8.539 -18.980 1.00 88.56 189 ILE A C 1
ATOM 1478 O O . ILE A 1 189 ? 14.302 -7.986 -19.546 1.00 88.56 189 ILE A O 1
ATOM 1482 N N . ALA A 1 190 ? 16.525 -8.194 -19.180 1.00 90.19 190 ALA A N 1
ATOM 1483 C CA . ALA A 1 190 ? 16.926 -7.203 -20.164 1.00 90.19 190 ALA A CA 1
ATOM 1484 C C . ALA A 1 190 ? 16.585 -7.703 -21.573 1.00 90.19 190 ALA A C 1
ATOM 1486 O O . ALA A 1 190 ? 16.864 -8.852 -21.920 1.00 90.19 190 ALA A O 1
ATOM 1487 N N . LYS A 1 191 ? 15.962 -6.845 -22.376 1.00 88.38 191 LYS A N 1
ATOM 1488 C CA . LYS A 1 191 ? 15.549 -7.160 -23.740 1.00 88.38 191 LYS A CA 1
ATOM 1489 C C . LYS A 1 191 ? 16.425 -6.409 -24.729 1.00 88.38 191 LYS A C 1
ATOM 1491 O O . LYS A 1 191 ? 16.633 -5.207 -24.578 1.00 88.38 191 LYS A O 1
ATOM 1496 N N . ASP A 1 192 ? 16.909 -7.136 -25.729 1.00 86.38 192 ASP A N 1
ATOM 1497 C CA . ASP A 1 19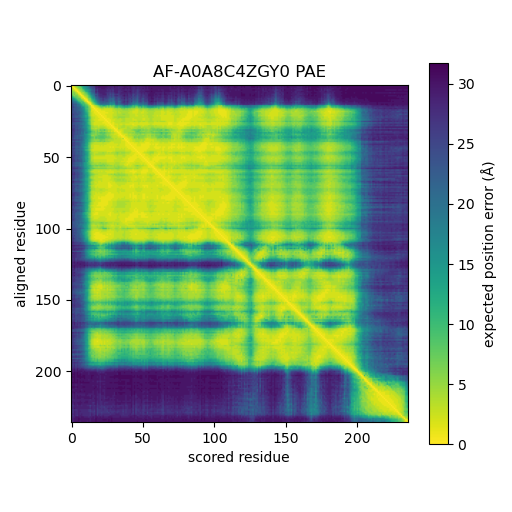2 ? 17.768 -6.583 -26.770 1.00 86.38 192 ASP A CA 1
ATOM 1498 C C . ASP A 1 192 ? 17.003 -5.611 -27.665 1.00 86.38 192 ASP A C 1
ATOM 1500 O O . ASP A 1 192 ? 15.844 -5.839 -28.037 1.00 86.38 192 ASP A O 1
ATOM 1504 N N . ASN A 1 193 ? 17.670 -4.524 -28.031 1.00 82.62 193 ASN A N 1
ATOM 1505 C CA . ASN A 1 193 ? 17.162 -3.560 -28.983 1.00 82.62 193 ASN A CA 1
ATOM 1506 C C . ASN A 1 193 ? 17.455 -4.030 -30.421 1.00 82.62 193 ASN A C 1
ATOM 1508 O O . ASN A 1 193 ? 18.614 -4.051 -30.829 1.00 82.62 193 ASN A O 1
ATOM 1512 N N . PRO A 1 194 ? 16.435 -4.333 -31.245 1.00 76.50 194 PRO A N 1
ATOM 1513 C CA . PRO A 1 194 ? 16.620 -4.801 -32.619 1.00 76.50 194 PRO A CA 1
ATOM 1514 C C . PRO A 1 194 ? 17.244 -3.744 -33.541 1.00 76.50 194 PRO A C 1
ATOM 1516 O O . PRO A 1 194 ? 17.652 -4.064 -34.653 1.00 76.50 194 PRO A O 1
ATOM 1519 N N . LEU A 1 195 ? 17.292 -2.481 -33.109 1.00 75.50 195 LEU A N 1
ATOM 1520 C CA . LEU A 1 195 ? 17.910 -1.384 -33.851 1.00 75.50 195 LEU A CA 1
ATOM 1521 C C . LEU A 1 195 ? 19.363 -1.134 -33.438 1.00 75.50 195 LEU A C 1
ATOM 1523 O O . LEU A 1 195 ? 20.036 -0.314 -34.064 1.00 75.50 195 LEU A O 1
ATOM 1527 N N . TYR A 1 196 ? 19.852 -1.820 -32.403 1.00 77.88 196 TYR A N 1
ATOM 1528 C CA . TYR A 1 196 ? 21.251 -1.752 -32.016 1.00 77.88 196 TYR A CA 1
ATOM 1529 C C . TYR A 1 196 ? 22.109 -2.475 -33.058 1.00 77.88 196 TYR A C 1
ATOM 1531 O O . TYR A 1 196 ? 21.908 -3.653 -33.352 1.00 77.88 196 TYR A O 1
ATOM 1539 N N . LYS A 1 197 ? 23.069 -1.750 -33.633 1.00 75.69 197 LYS A N 1
ATOM 1540 C CA . LYS A 1 197 ? 24.082 -2.303 -34.532 1.00 75.69 197 LYS A CA 1
ATOM 1541 C C . LYS A 1 197 ? 25.427 -2.210 -33.817 1.00 75.69 197 LYS A C 1
ATOM 1543 O O . LYS A 1 197 ? 25.883 -1.083 -33.608 1.00 75.69 197 LYS A O 1
ATOM 1548 N N . PRO A 1 198 ? 26.057 -3.335 -33.441 1.00 69.94 198 PRO A N 1
ATOM 1549 C CA . PRO A 1 198 ? 27.396 -3.287 -32.877 1.00 69.94 198 PRO A CA 1
ATOM 1550 C C . PRO A 1 198 ? 28.349 -2.681 -33.911 1.00 69.94 198 PRO A C 1
ATOM 1552 O O . PRO A 1 198 ? 28.266 -2.984 -35.106 1.00 69.94 198 PRO A O 1
ATOM 1555 N N . VAL A 1 199 ? 29.243 -1.802 -33.459 1.00 65.19 199 VAL A N 1
ATOM 1556 C CA . VAL A 1 199 ? 30.381 -1.391 -34.285 1.00 65.19 199 VAL A CA 1
ATOM 1557 C C . VAL A 1 199 ? 31.243 -2.642 -34.476 1.00 65.19 199 VAL A C 1
ATOM 1559 O O . VAL A 1 199 ? 31.525 -3.306 -33.482 1.00 65.19 199 VAL A O 1
ATOM 1562 N N . PRO A 1 200 ? 31.632 -3.016 -35.709 1.00 62.88 200 PRO A N 1
ATOM 1563 C CA . PRO A 1 200 ? 32.526 -4.146 -35.906 1.00 62.88 200 PRO A CA 1
ATOM 1564 C C . PRO A 1 200 ? 33.824 -3.910 -35.128 1.00 62.88 200 PRO A C 1
ATOM 1566 O O . PRO A 1 200 ? 34.525 -2.929 -35.388 1.00 62.88 200 PRO A O 1
ATOM 1569 N N . ASP A 1 201 ? 34.141 -4.800 -34.188 1.00 55.62 201 ASP A N 1
ATOM 1570 C CA . ASP A 1 201 ? 35.450 -4.843 -33.542 1.00 55.62 201 ASP A CA 1
ATOM 1571 C C . ASP A 1 201 ? 36.499 -5.119 -34.626 1.00 55.62 201 ASP A C 1
ATOM 1573 O O . ASP A 1 201 ? 36.649 -6.251 -35.087 1.00 55.62 201 ASP A O 1
ATOM 1577 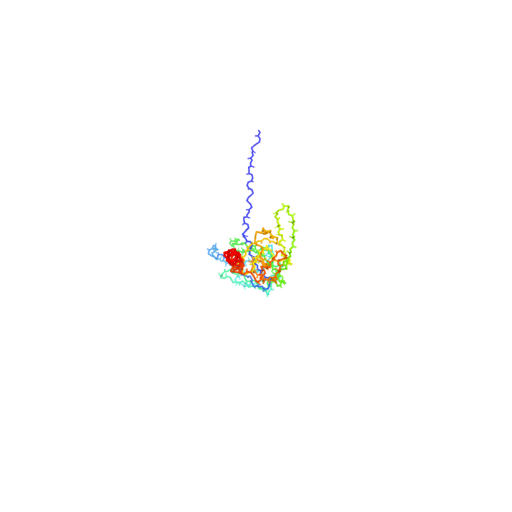N N . GLY A 1 202 ? 37.178 -4.077 -35.112 1.00 54.28 202 GLY A N 1
ATOM 1578 C CA . GLY A 1 202 ? 38.214 -4.266 -36.132 1.00 54.28 202 GLY A CA 1
ATOM 1579 C C . GLY A 1 202 ? 38.616 -3.078 -36.997 1.00 54.28 202 GLY A C 1
ATOM 1580 O O . GLY A 1 202 ? 39.439 -3.267 -37.884 1.00 54.28 202 GLY A O 1
ATOM 1581 N N . LEU A 1 203 ? 38.090 -1.870 -36.786 1.00 51.06 203 LEU A N 1
ATOM 1582 C CA . LEU A 1 203 ? 38.689 -0.670 -37.379 1.00 51.06 203 LEU A CA 1
ATOM 1583 C C . LEU A 1 203 ? 38.859 0.384 -36.296 1.00 51.06 203 LEU A C 1
ATOM 1585 O O . LEU A 1 203 ? 37.987 1.219 -36.050 1.00 51.06 203 LEU A O 1
ATOM 1589 N N . THR A 1 204 ? 40.004 0.327 -35.626 1.00 50.84 204 THR A N 1
ATOM 1590 C CA . THR A 1 204 ? 40.455 1.446 -34.809 1.00 50.84 204 THR A CA 1
ATOM 1591 C C . THR A 1 204 ? 40.655 2.658 -35.724 1.00 50.84 204 THR A C 1
ATOM 1593 O O . THR A 1 204 ? 40.968 2.518 -36.908 1.00 50.84 204 THR A O 1
ATOM 1596 N N . LEU A 1 205 ? 40.512 3.879 -35.200 1.00 49.19 205 LEU A N 1
ATOM 1597 C CA . LEU A 1 205 ? 40.885 5.087 -35.954 1.00 49.19 205 LEU A CA 1
ATOM 1598 C C . LEU A 1 205 ? 42.321 4.971 -36.513 1.00 49.19 205 LEU A C 1
ATOM 1600 O O . LEU A 1 205 ? 42.593 5.464 -37.606 1.00 49.19 205 LEU A O 1
ATOM 1604 N N . GLY A 1 206 ? 43.203 4.241 -35.817 1.00 53.94 206 GLY A N 1
ATOM 1605 C CA . GLY A 1 206 ? 44.557 3.912 -36.264 1.00 53.94 206 GLY A CA 1
ATOM 1606 C C . GLY A 1 206 ? 44.624 3.111 -37.569 1.00 53.94 206 GLY A C 1
ATOM 1607 O O . GLY A 1 206 ? 45.500 3.386 -38.385 1.00 53.94 206 GLY A O 1
ATOM 1608 N N . ASP A 1 207 ? 43.676 2.210 -37.830 1.00 53.38 207 ASP A N 1
ATOM 1609 C CA . ASP A 1 207 ? 43.656 1.385 -39.047 1.00 53.38 207 ASP A CA 1
ATOM 1610 C C . ASP A 1 207 ? 43.301 2.217 -40.290 1.00 53.38 207 ASP A C 1
ATOM 1612 O O . ASP A 1 207 ? 43.890 2.052 -41.358 1.00 53.38 207 ASP A O 1
ATOM 1616 N N . ILE A 1 208 ? 42.401 3.197 -40.147 1.00 53.50 208 ILE A N 1
ATOM 1617 C CA . ILE A 1 208 ? 42.010 4.102 -41.241 1.00 53.50 208 ILE A CA 1
ATOM 1618 C C . ILE A 1 208 ? 43.152 5.076 -41.579 1.00 53.50 208 ILE A C 1
ATOM 1620 O O . ILE A 1 208 ? 43.437 5.312 -42.759 1.00 53.50 208 ILE A O 1
ATOM 1624 N N . PHE A 1 209 ? 43.841 5.615 -40.564 1.00 55.34 209 PHE A N 1
ATOM 1625 C CA . PHE A 1 209 ? 45.024 6.459 -40.772 1.00 55.34 209 PHE A CA 1
ATOM 1626 C C . PHE A 1 209 ? 46.209 5.657 -41.332 1.00 55.34 209 PHE A C 1
ATOM 1628 O O . PHE A 1 209 ? 46.885 6.139 -42.241 1.00 55.34 209 PHE A O 1
ATOM 1635 N N . GLY A 1 210 ? 46.419 4.421 -40.869 1.00 57.97 210 GLY A N 1
ATOM 1636 C CA . GLY A 1 210 ? 47.466 3.521 -41.357 1.00 57.97 210 GLY A CA 1
ATOM 1637 C C . GLY A 1 210 ? 47.297 3.148 -42.831 1.00 57.97 210 GLY A C 1
ATOM 1638 O O . GLY A 1 210 ? 48.258 3.227 -43.595 1.00 57.97 210 GLY A O 1
ATOM 1639 N N . ILE A 1 211 ? 46.070 2.844 -43.270 1.00 63.81 211 ILE A N 1
ATOM 1640 C CA . ILE A 1 211 ? 45.769 2.563 -44.685 1.00 63.81 211 ILE A CA 1
ATOM 1641 C C . ILE A 1 211 ? 46.012 3.807 -45.554 1.00 63.81 211 ILE A C 1
ATOM 1643 O O . ILE A 1 211 ? 46.610 3.706 -46.626 1.00 63.81 211 ILE A O 1
ATOM 1647 N N . ARG A 1 212 ? 45.597 4.999 -45.101 1.00 63.75 212 ARG A N 1
ATOM 1648 C CA . ARG A 1 212 ? 45.804 6.249 -45.854 1.00 63.75 212 ARG A CA 1
ATOM 1649 C C . ARG A 1 212 ? 47.283 6.627 -45.971 1.00 63.75 212 ARG A C 1
ATOM 1651 O O . ARG A 1 212 ? 47.707 7.011 -47.059 1.00 63.75 212 ARG A O 1
ATOM 1658 N N . ILE A 1 213 ? 48.061 6.480 -44.899 1.00 68.56 213 ILE A N 1
ATOM 1659 C CA . ILE A 1 213 ? 49.509 6.742 -44.898 1.00 68.56 213 ILE A CA 1
ATOM 1660 C C . ILE A 1 213 ? 50.246 5.698 -45.745 1.00 68.56 213 ILE A C 1
ATOM 1662 O O . ILE A 1 213 ? 51.084 6.066 -46.564 1.00 68.56 213 ILE A O 1
ATOM 1666 N N . GLY A 1 214 ? 49.887 4.417 -45.624 1.00 68.88 214 GLY A N 1
ATOM 1667 C CA . GLY A 1 214 ? 50.484 3.336 -46.408 1.00 68.88 214 GLY A CA 1
ATOM 1668 C C . GLY A 1 214 ? 50.310 3.534 -47.915 1.00 68.88 214 GLY A C 1
ATOM 1669 O O . GLY A 1 214 ? 51.281 3.438 -48.663 1.00 68.88 214 GLY A O 1
ATOM 1670 N N . ILE A 1 215 ? 49.103 3.899 -48.364 1.00 80.19 215 ILE A N 1
ATOM 1671 C CA . ILE A 1 215 ? 48.838 4.205 -49.779 1.00 80.19 215 ILE A CA 1
ATOM 1672 C C . ILE A 1 215 ? 49.660 5.417 -50.241 1.00 80.19 215 ILE A C 1
ATOM 1674 O O . ILE A 1 215 ? 50.256 5.369 -51.316 1.00 80.19 215 ILE A O 1
ATOM 1678 N N . LEU A 1 216 ? 49.741 6.482 -49.435 1.00 79.62 216 LEU A N 1
ATOM 1679 C CA . LEU A 1 216 ? 50.514 7.679 -49.782 1.00 79.62 216 LEU A CA 1
ATOM 1680 C C . LEU A 1 216 ? 52.015 7.370 -49.928 1.00 79.62 216 LEU A C 1
ATOM 1682 O O . LEU A 1 216 ? 52.647 7.826 -50.880 1.00 79.62 216 LEU A O 1
ATOM 1686 N N . CYS A 1 217 ? 52.575 6.553 -49.030 1.00 80.25 217 CYS A N 1
ATOM 1687 C CA . CYS A 1 217 ? 53.968 6.112 -49.098 1.00 80.25 217 CYS A CA 1
ATOM 1688 C C . CYS A 1 217 ? 54.245 5.254 -50.340 1.00 80.25 217 CYS A C 1
ATOM 1690 O O . CYS A 1 217 ? 55.251 5.472 -51.010 1.00 80.25 217 CYS A O 1
ATOM 1692 N N . VAL A 1 218 ? 53.353 4.320 -50.688 1.00 83.44 218 VAL A N 1
ATOM 1693 C CA . VAL A 1 218 ? 53.503 3.489 -51.896 1.00 83.44 218 VAL A CA 1
ATOM 1694 C C . VAL A 1 218 ? 53.470 4.349 -53.159 1.00 83.44 218 VAL A C 1
ATOM 1696 O O . VAL A 1 218 ? 54.325 4.187 -54.027 1.00 83.44 218 VAL A O 1
ATOM 1699 N N . VAL A 1 219 ? 52.544 5.308 -53.248 1.00 84.44 219 VAL A N 1
ATOM 1700 C CA . VAL A 1 219 ? 52.476 6.246 -54.382 1.00 84.44 219 VAL A CA 1
ATOM 1701 C C . VAL A 1 219 ? 53.753 7.085 -54.482 1.00 84.44 219 VAL A C 1
ATOM 1703 O O . VAL A 1 219 ? 54.286 7.247 -55.579 1.00 84.44 219 VAL A O 1
ATOM 1706 N N . ALA A 1 220 ? 54.289 7.566 -53.357 1.00 83.62 220 ALA A N 1
ATOM 1707 C CA . ALA A 1 220 ? 55.542 8.317 -53.336 1.00 83.62 220 ALA A CA 1
ATOM 1708 C C . ALA A 1 220 ? 56.739 7.469 -53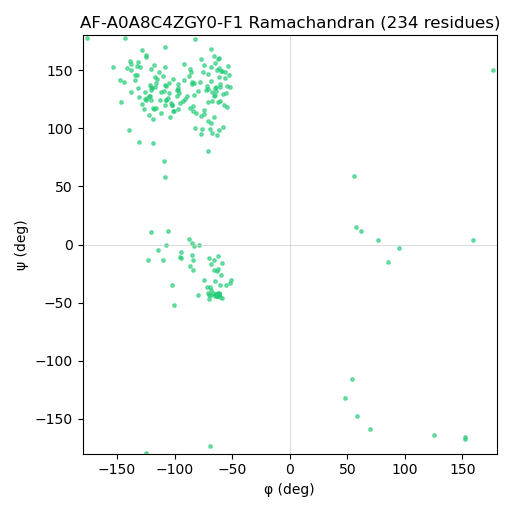.802 1.00 83.62 220 ALA A C 1
ATOM 1710 O O . ALA A 1 220 ? 57.542 7.937 -54.606 1.00 83.62 220 ALA A O 1
ATOM 1711 N N . VAL A 1 221 ? 56.839 6.210 -53.362 1.00 86.00 221 VAL A N 1
ATOM 1712 C CA . VAL A 1 221 ? 57.895 5.284 -53.805 1.00 86.00 221 VAL A CA 1
ATOM 1713 C C . VAL A 1 221 ? 57.786 5.000 -55.304 1.00 86.00 221 VAL A C 1
ATOM 1715 O O . VAL A 1 221 ? 58.794 5.060 -56.004 1.00 86.00 221 VAL A O 1
ATOM 1718 N N . ILE A 1 222 ? 56.578 4.759 -55.821 1.00 85.44 222 ILE A N 1
ATOM 1719 C CA . ILE A 1 222 ? 56.353 4.549 -57.260 1.00 85.44 222 ILE A CA 1
ATOM 1720 C C . ILE A 1 222 ? 56.764 5.791 -58.062 1.00 85.44 222 ILE A C 1
ATOM 1722 O O . ILE A 1 222 ? 57.423 5.657 -59.091 1.00 85.44 222 ILE A O 1
ATOM 1726 N N . ALA A 1 223 ? 56.434 6.994 -57.583 1.00 83.06 223 ALA A N 1
ATOM 1727 C CA . ALA A 1 223 ? 56.835 8.239 -58.232 1.00 83.06 223 ALA A CA 1
ATOM 1728 C C . ALA A 1 223 ? 58.363 8.415 -58.253 1.00 83.06 223 ALA A C 1
ATOM 1730 O O . ALA A 1 223 ? 58.921 8.774 -59.287 1.00 83.06 223 ALA A O 1
ATOM 1731 N N . VAL A 1 224 ? 59.054 8.105 -57.150 1.00 85.19 224 VAL A N 1
ATOM 1732 C CA . VAL A 1 224 ? 60.524 8.149 -57.085 1.00 85.19 224 VAL A CA 1
ATOM 1733 C C . VAL A 1 224 ? 61.152 7.136 -58.044 1.00 85.19 224 VAL A C 1
ATOM 1735 O O . VAL A 1 224 ? 62.068 7.493 -58.777 1.00 85.19 224 VAL A O 1
ATOM 1738 N N . ILE A 1 225 ? 60.642 5.901 -58.099 1.00 83.25 225 ILE A N 1
ATOM 1739 C CA . ILE A 1 225 ? 61.125 4.874 -59.037 1.00 83.25 225 ILE A CA 1
ATOM 1740 C C . ILE A 1 225 ? 60.920 5.325 -60.488 1.00 83.25 225 ILE A C 1
ATOM 1742 O O . ILE A 1 225 ? 61.821 5.168 -61.308 1.00 83.25 225 ILE A O 1
ATOM 1746 N N . ALA A 1 226 ? 59.767 5.917 -60.810 1.00 80.06 226 ALA A N 1
ATOM 1747 C CA . ALA A 1 226 ? 59.501 6.445 -62.145 1.00 80.06 226 ALA A CA 1
ATOM 1748 C C . ALA A 1 226 ? 60.486 7.563 -62.523 1.00 80.06 226 ALA A C 1
ATOM 1750 O O . ALA A 1 226 ? 61.015 7.552 -63.629 1.00 80.06 226 ALA A O 1
ATOM 1751 N N . VAL A 1 227 ? 60.788 8.481 -61.599 1.00 80.81 227 VAL A N 1
ATOM 1752 C CA . VAL A 1 227 ? 61.781 9.546 -61.814 1.00 80.81 227 VAL A CA 1
ATOM 1753 C C . VAL A 1 227 ? 63.187 8.970 -61.996 1.00 80.81 227 VAL A C 1
ATOM 1755 O O . VAL A 1 227 ? 63.884 9.376 -62.919 1.00 80.81 227 VAL A O 1
ATOM 1758 N N . ILE A 1 228 ? 63.594 7.996 -61.175 1.00 78.12 228 ILE A N 1
ATOM 1759 C CA . ILE A 1 228 ? 64.898 7.330 -61.314 1.00 78.12 228 ILE A CA 1
ATOM 1760 C C . ILE A 1 228 ? 65.009 6.647 -62.677 1.00 78.12 228 ILE A C 1
ATOM 1762 O O . ILE A 1 228 ? 66.021 6.829 -63.338 1.00 78.12 228 ILE A O 1
ATOM 1766 N N . ASN A 1 229 ? 63.972 5.928 -63.120 1.00 74.06 229 ASN A N 1
ATOM 1767 C CA . ASN A 1 229 ? 63.956 5.261 -64.426 1.00 74.06 229 ASN A CA 1
ATOM 1768 C C . ASN A 1 229 ? 63.999 6.242 -65.607 1.00 74.06 229 ASN A C 1
ATOM 1770 O O . ASN A 1 229 ? 64.537 5.902 -66.655 1.00 74.06 229 ASN A O 1
ATOM 1774 N N . VAL A 1 230 ? 63.434 7.444 -65.459 1.00 75.31 230 VAL A N 1
ATOM 1775 C CA . VAL A 1 230 ? 63.556 8.510 -66.466 1.00 75.31 230 VAL A CA 1
ATOM 1776 C C . VAL A 1 230 ? 64.988 9.046 -66.505 1.00 75.31 230 VAL A C 1
ATOM 1778 O O . VAL A 1 230 ? 65.543 9.192 -67.584 1.00 75.31 230 VAL A O 1
ATOM 1781 N N . ILE A 1 231 ? 65.610 9.268 -65.343 1.00 72.50 231 ILE A N 1
ATOM 1782 C CA . ILE A 1 231 ? 66.991 9.767 -65.244 1.00 72.50 231 ILE A CA 1
ATOM 1783 C C . ILE A 1 231 ? 68.010 8.714 -65.714 1.00 72.50 231 ILE A C 1
ATOM 1785 O O . ILE A 1 231 ? 69.007 9.067 -66.331 1.00 72.50 231 ILE A O 1
ATOM 1789 N N . SER A 1 232 ? 67.781 7.426 -65.441 1.00 67.81 232 SER A N 1
ATOM 1790 C CA . SER A 1 232 ? 68.665 6.329 -65.865 1.00 67.81 232 SER A CA 1
ATOM 1791 C C . SER A 1 232 ? 68.401 5.834 -67.289 1.00 67.81 232 SER A C 1
ATOM 1793 O O . SER A 1 232 ? 69.221 5.100 -67.832 1.00 67.81 232 SER A O 1
ATOM 1795 N N . GLY A 1 233 ? 67.270 6.217 -67.890 1.00 60.84 233 GLY A N 1
ATOM 1796 C CA . GLY A 1 233 ? 66.957 5.988 -69.302 1.00 60.84 233 GLY A CA 1
ATOM 1797 C C . GLY A 1 233 ? 67.566 7.030 -70.241 1.00 60.84 233 GLY A C 1
ATOM 1798 O O . GLY A 1 233 ? 67.387 6.927 -71.452 1.00 60.84 233 GLY A O 1
ATOM 1799 N N . GLU A 1 234 ? 68.274 8.018 -69.694 1.00 55.81 234 GLU A N 1
ATOM 1800 C CA . GLU A 1 234 ? 68.969 9.056 -70.445 1.00 55.81 234 GLU A CA 1
ATOM 1801 C C . GLU A 1 234 ? 70.482 8.827 -70.339 1.00 55.81 234 GLU A C 1
ATOM 1803 O O . GLU A 1 234 ? 71.209 9.542 -69.652 1.00 55.81 234 GLU A O 1
ATOM 1808 N N . GLU A 1 235 ? 70.957 7.783 -71.022 1.00 45.00 235 GLU A N 1
ATOM 1809 C CA . GLU A 1 235 ? 72.347 7.710 -71.471 1.00 45.00 235 GLU A CA 1
ATOM 1810 C C . GLU A 1 235 ? 72.336 7.777 -73.017 1.00 45.00 235 GLU A C 1
ATOM 1812 O O . GLU A 1 235 ? 71.579 7.021 -73.637 1.00 45.00 235 GLU A O 1
ATOM 1817 N N . PRO A 1 236 ? 73.057 8.736 -73.635 1.00 54.06 236 PRO A N 1
ATOM 1818 C CA . PRO A 1 236 ? 73.066 8.976 -75.083 1.00 54.06 236 PRO A CA 1
ATOM 1819 C C . PRO A 1 236 ? 73.754 7.879 -75.908 1.00 54.06 236 PRO A C 1
ATOM 1821 O O . PRO A 1 236 ? 74.696 7.234 -75.395 1.00 54.06 236 PRO A O 1
#